Protein AF-A0A533MLD4-F1 (afdb_monomer_lite)

Radius of gyration: 21.15 Å; chains: 1; bounding box: 50×37×62 Å

Structure (mmCIF, N/CA/C/O backbone):
data_AF-A0A533MLD4-F1
#
_entry.id   AF-A0A533MLD4-F1
#
loop_
_atom_site.group_PDB
_atom_site.id
_atom_site.type_symbol
_atom_site.label_atom_id
_atom_site.label_alt_id
_atom_site.label_comp_id
_atom_site.label_asym_id
_atom_site.label_entity_id
_atom_site.label_seq_id
_atom_site.pdbx_PDB_ins_code
_atom_site.Cartn_x
_atom_site.Cartn_y
_atom_site.Cartn_z
_atom_site.occupancy
_atom_site.B_iso_or_equiv
_atom_site.auth_seq_id
_atom_site.auth_comp_id
_atom_site.auth_asym_id
_atom_site.auth_atom_id
_atom_site.pdbx_PDB_model_num
ATOM 1 N N . ILE A 1 1 ? -1.694 -3.878 -12.316 1.00 91.56 1 ILE A N 1
ATOM 2 C CA . ILE A 1 1 ? -0.669 -2.806 -12.222 1.00 91.56 1 ILE A CA 1
ATOM 3 C C . ILE A 1 1 ? -0.094 -2.870 -10.815 1.00 91.56 1 ILE A C 1
ATOM 5 O O . ILE A 1 1 ? -0.871 -3.078 -9.897 1.00 91.56 1 ILE A O 1
ATOM 9 N N . ILE A 1 2 ? 1.225 -2.757 -10.642 1.00 93.75 2 ILE A N 1
ATOM 10 C CA . ILE A 1 2 ? 1.883 -2.795 -9.323 1.00 93.75 2 ILE A CA 1
ATOM 11 C C . ILE A 1 2 ? 2.413 -1.395 -9.012 1.00 93.75 2 ILE A C 1
ATOM 13 O O . ILE A 1 2 ? 2.878 -0.703 -9.915 1.00 93.75 2 ILE A O 1
ATOM 17 N N . GLN A 1 3 ? 2.352 -0.988 -7.745 1.00 95.56 3 GLN A N 1
ATOM 18 C CA . GLN A 1 3 ? 2.902 0.280 -7.271 1.00 95.56 3 GLN A CA 1
ATOM 19 C C . GLN A 1 3 ? 3.989 0.017 -6.225 1.00 95.56 3 GLN A C 1
ATOM 21 O O . GLN A 1 3 ? 3.824 -0.835 -5.354 1.00 95.56 3 GLN A O 1
ATOM 26 N N . ILE A 1 4 ? 5.097 0.755 -6.301 1.00 95.88 4 ILE A N 1
ATOM 27 C CA . ILE A 1 4 ? 6.196 0.687 -5.331 1.00 95.88 4 ILE A CA 1
ATOM 28 C C . ILE A 1 4 ? 6.361 2.077 -4.729 1.00 95.88 4 ILE A C 1
ATOM 30 O O . ILE A 1 4 ? 6.459 3.068 -5.450 1.00 95.88 4 ILE A O 1
ATOM 34 N N . TRP A 1 5 ? 6.365 2.135 -3.401 1.00 96.50 5 TRP A N 1
ATOM 35 C CA . TRP A 1 5 ? 6.278 3.372 -2.639 1.00 96.50 5 TRP A CA 1
ATOM 36 C C . TRP A 1 5 ? 7.481 3.525 -1.715 1.00 96.50 5 TRP A C 1
ATOM 38 O O . TRP A 1 5 ? 7.884 2.577 -1.043 1.00 96.50 5 TRP A O 1
ATOM 48 N N . VAL A 1 6 ? 8.016 4.740 -1.644 1.00 96.50 6 VAL A N 1
ATOM 49 C CA . VAL A 1 6 ? 9.015 5.149 -0.653 1.00 96.50 6 VAL A CA 1
ATOM 50 C C . VAL A 1 6 ? 8.639 6.523 -0.114 1.00 96.50 6 VAL A C 1
ATOM 52 O O . VAL A 1 6 ? 7.938 7.289 -0.776 1.00 96.50 6 VAL A O 1
ATOM 55 N N . ASN A 1 7 ? 9.123 6.857 1.080 1.00 94.31 7 ASN A N 1
ATOM 56 C CA . ASN A 1 7 ? 8.904 8.184 1.643 1.00 94.31 7 ASN A CA 1
ATOM 57 C C . ASN A 1 7 ? 9.590 9.267 0.795 1.00 94.31 7 ASN A C 1
ATOM 59 O O . ASN A 1 7 ? 10.730 9.104 0.357 1.00 94.31 7 ASN A O 1
ATOM 63 N N . ASP A 1 8 ? 8.917 10.407 0.633 1.00 91.62 8 ASP A N 1
ATOM 64 C CA . ASP A 1 8 ? 9.458 11.580 -0.055 1.00 91.62 8 ASP A CA 1
ATOM 65 C C . ASP A 1 8 ? 10.444 12.344 0.845 1.00 91.62 8 ASP A C 1
ATOM 67 O O . ASP A 1 8 ? 10.097 13.289 1.560 1.00 91.62 8 ASP A O 1
ATOM 71 N N . ILE A 1 9 ? 11.686 11.866 0.849 1.00 93.94 9 ILE A N 1
ATOM 72 C CA . ILE A 1 9 ? 12.828 12.437 1.567 1.00 93.94 9 ILE A CA 1
ATOM 73 C C . ILE A 1 9 ? 13.996 12.678 0.605 1.00 93.94 9 ILE A C 1
ATOM 75 O O . ILE A 1 9 ? 14.009 12.202 -0.528 1.00 93.94 9 ILE A O 1
ATOM 79 N N . LYS A 1 10 ? 15.029 13.398 1.054 1.00 95.38 10 LYS A N 1
ATOM 80 C CA . LYS A 1 10 ? 16.257 13.570 0.264 1.00 95.38 10 LYS A CA 1
ATOM 81 C C . LYS A 1 10 ? 16.844 12.197 -0.103 1.00 95.38 10 LYS A C 1
ATOM 83 O O . LYS A 1 10 ? 17.133 11.406 0.787 1.00 95.38 10 LYS A O 1
ATOM 88 N N . GLY A 1 11 ? 17.044 11.951 -1.399 1.00 95.88 11 GLY A N 1
ATOM 89 C CA . GLY A 1 11 ? 17.530 10.665 -1.919 1.00 95.88 11 GLY A CA 1
ATOM 90 C C . GLY A 1 11 ? 16.433 9.624 -2.179 1.00 95.88 11 GLY A C 1
ATOM 91 O O . GLY A 1 11 ? 16.753 8.500 -2.548 1.00 95.88 11 GLY A O 1
ATOM 92 N N . SER A 1 12 ? 15.148 9.977 -2.036 1.00 95.56 12 SER A N 1
ATOM 93 C CA . SER A 1 12 ? 14.010 9.076 -2.282 1.00 95.56 12 SER A CA 1
ATOM 94 C C . SER A 1 12 ? 14.047 8.417 -3.659 1.00 95.56 12 SER A C 1
ATOM 96 O O . SER A 1 12 ? 13.738 7.238 -3.766 1.00 95.56 12 SER A O 1
ATOM 98 N N . ARG A 1 13 ? 14.477 9.138 -4.700 1.00 96.12 13 ARG A N 1
ATOM 99 C CA . ARG A 1 13 ? 14.624 8.595 -6.059 1.00 96.12 13 ARG A CA 1
ATOM 100 C C . ARG A 1 13 ? 15.580 7.399 -6.116 1.00 96.12 13 ARG A C 1
ATOM 102 O O . ARG A 1 13 ? 15.239 6.397 -6.734 1.00 96.12 13 ARG A O 1
ATOM 109 N N . ASP A 1 14 ? 16.733 7.490 -5.462 1.00 97.06 14 ASP A N 1
ATOM 110 C CA . ASP A 1 14 ? 17.739 6.420 -5.469 1.00 97.06 14 ASP A CA 1
ATOM 111 C C . AS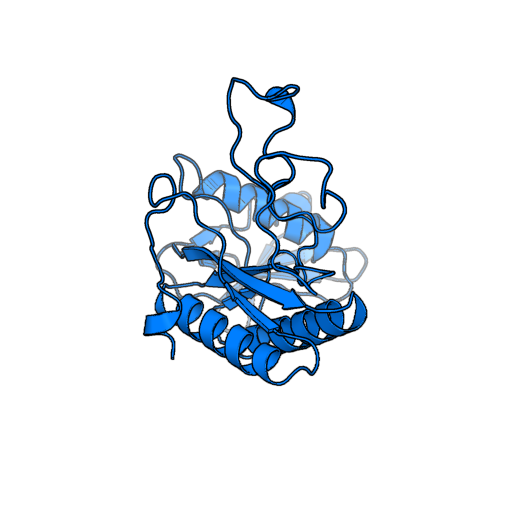P A 1 14 ? 17.283 5.240 -4.601 1.00 97.06 14 ASP A C 1
ATOM 113 O O . ASP A 1 14 ? 17.456 4.080 -4.973 1.00 97.06 14 ASP A O 1
ATOM 117 N N . ILE A 1 15 ? 16.620 5.533 -3.475 1.00 97.94 15 ILE A N 1
ATOM 118 C CA . ILE A 1 15 ? 15.977 4.515 -2.633 1.00 97.94 15 ILE A CA 1
ATOM 119 C C . ILE A 1 15 ? 14.908 3.773 -3.444 1.00 97.94 15 ILE A C 1
ATOM 121 O O . ILE A 1 15 ? 14.887 2.546 -3.441 1.00 97.94 15 ILE A O 1
ATOM 125 N N . LEU A 1 16 ? 14.061 4.498 -4.180 1.00 97.62 16 LEU A N 1
ATOM 126 C CA . LEU A 1 16 ? 13.028 3.913 -5.031 1.00 97.62 16 LEU A CA 1
ATOM 127 C C . LEU A 1 16 ? 13.641 3.056 -6.139 1.00 97.62 16 LEU A C 1
ATOM 129 O O . LEU A 1 16 ? 13.198 1.930 -6.330 1.00 97.62 16 LEU A O 1
ATOM 133 N N . ALA A 1 17 ? 14.679 3.539 -6.828 1.00 97.88 17 ALA A N 1
ATOM 134 C CA . ALA A 1 17 ? 15.379 2.769 -7.855 1.00 97.88 17 ALA A CA 1
ATOM 135 C C . ALA A 1 17 ? 15.975 1.468 -7.296 1.00 97.88 17 ALA A C 1
ATOM 137 O O . ALA A 1 17 ? 15.821 0.406 -7.903 1.00 97.88 17 ALA A O 1
ATOM 138 N N . SER A 1 18 ? 16.589 1.531 -6.111 1.00 97.38 18 SER A N 1
ATOM 139 C CA . SER A 1 18 ? 17.111 0.358 -5.408 1.00 97.38 18 SER A CA 1
ATOM 140 C C . SER A 1 18 ? 15.996 -0.632 -5.046 1.00 97.38 18 SER A C 1
ATOM 142 O O . SER A 1 18 ? 16.078 -1.807 -5.414 1.00 97.38 18 SER A O 1
ATOM 144 N N . GLU A 1 19 ? 14.925 -0.169 -4.391 1.00 97.25 19 GLU A N 1
ATOM 145 C CA . GLU A 1 19 ? 13.777 -0.999 -3.996 1.00 97.25 19 GLU A CA 1
ATOM 146 C C . GLU A 1 19 ? 13.078 -1.630 -5.207 1.00 97.25 19 GLU A C 1
ATOM 148 O O . GLU A 1 19 ? 12.781 -2.827 -5.199 1.00 97.25 19 GLU A O 1
ATOM 153 N N . MET A 1 20 ? 12.855 -0.855 -6.273 1.00 96.75 20 MET A N 1
ATOM 154 C CA . MET A 1 20 ? 12.300 -1.349 -7.534 1.00 96.75 20 MET A CA 1
ATOM 155 C C . MET A 1 20 ? 13.194 -2.426 -8.140 1.00 96.75 20 MET A C 1
ATOM 157 O O . MET A 1 20 ? 12.703 -3.504 -8.472 1.00 96.75 20 MET A O 1
ATOM 161 N N . GLY A 1 21 ? 14.502 -2.174 -8.233 1.00 97.81 21 GLY A N 1
ATOM 162 C CA . GLY A 1 21 ? 15.463 -3.146 -8.742 1.00 97.81 21 GLY A CA 1
ATOM 163 C C . GLY A 1 21 ? 15.428 -4.455 -7.953 1.00 97.81 21 GLY A C 1
ATOM 164 O O . GLY A 1 21 ? 15.286 -5.524 -8.542 1.00 97.81 21 GLY A O 1
ATOM 165 N N . TRP A 1 22 ? 15.494 -4.395 -6.619 1.00 97.56 22 TRP A N 1
ATOM 166 C CA . TRP A 1 22 ? 15.426 -5.588 -5.768 1.00 97.56 22 TRP A CA 1
ATOM 167 C C . TRP A 1 22 ? 14.133 -6.380 -5.968 1.00 97.56 22 TRP A C 1
ATOM 169 O O . TRP A 1 22 ? 14.185 -7.595 -6.158 1.00 97.56 22 TRP A O 1
ATOM 179 N N . ARG A 1 23 ? 12.982 -5.702 -5.982 1.00 97.56 23 ARG A N 1
ATOM 180 C CA . ARG A 1 23 ? 11.666 -6.340 -6.133 1.00 97.56 23 ARG A CA 1
ATOM 181 C C . ARG A 1 23 ? 11.467 -6.952 -7.508 1.00 97.56 23 ARG A C 1
ATOM 183 O O . ARG A 1 23 ? 10.973 -8.070 -7.601 1.00 97.56 23 ARG A O 1
ATOM 190 N N . ILE A 1 24 ? 11.893 -6.264 -8.563 1.00 98.19 24 ILE A N 1
ATOM 191 C CA . ILE A 1 24 ? 11.820 -6.798 -9.923 1.00 98.19 24 ILE A CA 1
ATOM 192 C C . ILE A 1 24 ? 12.735 -8.018 -10.041 1.00 98.19 24 ILE A C 1
ATOM 194 O O . ILE A 1 24 ? 12.261 -9.080 -10.435 1.00 98.19 24 ILE A O 1
ATOM 198 N N . ARG A 1 25 ? 14.007 -7.920 -9.629 1.00 97.81 25 ARG A N 1
ATOM 199 C CA . ARG A 1 25 ? 14.971 -9.027 -9.754 1.00 97.81 25 ARG A CA 1
ATOM 200 C C . ARG A 1 25 ? 14.583 -10.260 -8.940 1.00 97.81 25 ARG A C 1
ATOM 202 O O . ARG A 1 25 ? 14.801 -11.365 -9.412 1.00 97.81 25 ARG A O 1
ATOM 209 N N . GLN A 1 26 ? 14.054 -10.087 -7.729 1.00 97.31 26 GLN A N 1
ATOM 210 C CA . GLN A 1 26 ? 13.785 -11.203 -6.808 1.00 97.31 26 GLN A CA 1
ATOM 211 C C . GLN A 1 26 ? 12.323 -11.663 -6.793 1.00 97.31 26 GLN A C 1
ATOM 213 O O . GLN A 1 26 ? 12.042 -12.741 -6.282 1.00 97.31 26 GLN A O 1
ATOM 218 N N . GLY A 1 27 ? 11.393 -10.862 -7.318 1.00 96.81 27 GLY A N 1
ATOM 219 C CA . GLY A 1 27 ? 9.955 -11.138 -7.241 1.00 96.81 27 GLY A CA 1
ATOM 220 C C . GLY A 1 27 ? 9.235 -11.219 -8.583 1.00 96.81 27 GLY A C 1
ATOM 221 O O . GLY A 1 27 ? 8.173 -11.826 -8.640 1.00 96.81 27 GLY A O 1
ATOM 222 N N . ILE A 1 28 ? 9.784 -10.637 -9.656 1.00 97.50 28 ILE A N 1
ATOM 223 C CA . ILE A 1 28 ? 9.143 -10.642 -10.981 1.00 97.50 28 ILE A CA 1
ATOM 224 C C . ILE A 1 28 ? 9.986 -11.436 -11.973 1.00 97.50 28 ILE A C 1
ATOM 226 O O . ILE A 1 28 ? 9.508 -12.424 -12.511 1.00 97.50 28 ILE A O 1
ATOM 230 N N . LEU A 1 29 ? 11.259 -11.075 -12.140 1.00 96.69 29 LEU A N 1
ATOM 231 C CA . LEU A 1 29 ? 12.197 -11.706 -13.073 1.00 96.69 29 LEU A CA 1
ATOM 232 C C . LEU A 1 29 ? 12.319 -13.224 -12.855 1.00 96.69 29 LEU A C 1
ATOM 234 O O . LEU A 1 29 ? 12.440 -13.983 -13.810 1.00 96.69 29 LEU A O 1
ATOM 238 N N . VAL A 1 30 ? 12.251 -13.676 -11.599 1.00 96.75 30 VAL A N 1
ATOM 239 C CA . VAL A 1 30 ? 12.306 -15.106 -11.235 1.00 96.75 30 VAL A CA 1
ATOM 240 C C . VAL A 1 30 ? 11.015 -15.872 -11.538 1.00 96.75 30 VAL A C 1
ATOM 242 O O . VAL A 1 30 ? 11.011 -17.102 -11.492 1.00 96.75 30 VAL A O 1
ATOM 245 N N . VAL A 1 31 ? 9.913 -15.174 -11.817 1.00 97.50 31 VAL A N 1
ATOM 246 C CA . VAL A 1 31 ? 8.625 -15.786 -12.145 1.00 97.50 31 VAL A CA 1
ATOM 247 C C . VAL A 1 31 ? 8.592 -16.071 -13.649 1.00 97.50 31 VAL A C 1
ATOM 249 O O . VAL A 1 31 ? 8.806 -15.148 -14.442 1.00 97.50 31 VAL A O 1
ATOM 252 N N . PRO A 1 32 ? 8.311 -17.322 -14.070 1.00 96.75 32 PRO A N 1
ATOM 253 C CA . PRO A 1 32 ? 8.332 -17.704 -15.477 1.00 96.75 32 PRO A CA 1
ATOM 254 C C . PRO A 1 32 ? 7.499 -16.774 -16.364 1.00 96.75 32 PRO A C 1
ATOM 256 O O . PRO A 1 32 ? 6.365 -16.441 -16.025 1.00 96.75 32 PRO A O 1
ATOM 259 N N . THR A 1 33 ? 8.032 -16.433 -17.542 1.00 96.00 33 THR A N 1
ATOM 260 C CA . THR A 1 33 ? 7.323 -15.738 -18.641 1.00 96.00 33 THR A CA 1
ATOM 261 C C . THR A 1 33 ? 6.850 -14.308 -18.357 1.00 96.00 33 THR A C 1
ATOM 263 O O . THR A 1 33 ? 6.098 -13.743 -19.148 1.00 96.00 33 THR A O 1
ATOM 266 N N . THR A 1 34 ? 7.269 -13.700 -17.247 1.00 98.19 34 THR A N 1
ATOM 267 C CA . THR A 1 34 ? 6.887 -12.320 -16.934 1.00 98.19 34 THR A CA 1
ATOM 268 C C . THR A 1 34 ? 7.628 -11.299 -17.799 1.00 98.19 34 THR A C 1
ATOM 270 O O . THR A 1 34 ? 8.682 -11.558 -18.379 1.00 98.19 34 THR A O 1
ATOM 273 N N . SER A 1 35 ? 7.057 -10.101 -17.894 1.00 97.75 35 SER A N 1
ATOM 274 C CA . SER A 1 35 ? 7.682 -8.919 -18.489 1.00 97.75 35 SER A CA 1
ATOM 275 C C . SER A 1 35 ? 7.179 -7.676 -17.760 1.00 97.75 35 SER A C 1
ATOM 277 O O . SER A 1 35 ? 6.089 -7.696 -17.180 1.00 97.75 35 SER A O 1
ATOM 279 N N . VAL A 1 36 ? 7.963 -6.599 -17.759 1.00 98.31 36 VAL A N 1
ATOM 280 C CA . VAL A 1 36 ? 7.646 -5.365 -17.023 1.00 98.31 36 VAL A CA 1
ATOM 281 C C . VAL A 1 36 ? 7.545 -4.191 -17.985 1.00 98.31 36 VAL A C 1
ATOM 283 O O . VAL A 1 36 ? 8.493 -3.881 -18.695 1.00 98.31 36 VAL A O 1
ATOM 286 N N . PHE A 1 37 ? 6.410 -3.498 -17.966 1.00 98.31 37 PHE A N 1
ATOM 287 C CA . PHE A 1 37 ? 6.177 -2.305 -18.778 1.00 98.31 37 PHE A CA 1
ATOM 288 C C . PHE A 1 37 ? 5.748 -1.133 -17.905 1.00 98.31 37 PHE A C 1
ATOM 290 O O . PHE A 1 37 ? 5.137 -1.315 -16.846 1.00 98.31 37 PHE A O 1
ATOM 297 N N . ASN A 1 38 ? 6.067 0.074 -18.358 1.00 97.81 38 ASN A N 1
ATOM 298 C CA . ASN A 1 38 ? 5.708 1.294 -17.667 1.00 97.81 38 ASN A CA 1
ATOM 299 C C . ASN A 1 38 ? 4.194 1.533 -17.745 1.00 97.81 38 ASN A C 1
ATOM 301 O O . ASN A 1 38 ? 3.609 1.593 -18.830 1.00 97.81 38 ASN A O 1
ATOM 305 N N . ALA A 1 39 ? 3.578 1.716 -16.579 1.00 96.25 39 ALA A N 1
ATOM 306 C CA . ALA A 1 39 ? 2.157 2.024 -16.434 1.00 96.25 39 ALA A CA 1
ATOM 307 C C . ALA A 1 39 ? 1.893 3.492 -16.053 1.00 96.25 39 ALA A C 1
ATOM 309 O O . ALA A 1 39 ? 0.738 3.872 -15.880 1.00 96.25 39 ALA A O 1
ATOM 310 N N . LEU A 1 40 ? 2.941 4.312 -15.898 1.00 95.75 40 LEU A N 1
ATOM 311 C CA . LEU A 1 40 ? 2.825 5.704 -15.473 1.00 95.75 40 LEU A CA 1
ATOM 312 C C . LEU A 1 40 ? 3.439 6.644 -16.512 1.00 95.75 40 LEU A C 1
ATOM 314 O O . LEU A 1 40 ? 4.659 6.694 -16.677 1.00 95.75 40 LEU A O 1
ATOM 318 N N . ASP A 1 41 ? 2.596 7.437 -17.169 1.00 92.75 41 ASP A N 1
ATOM 319 C CA . ASP A 1 41 ? 3.062 8.547 -17.998 1.00 92.75 41 ASP A CA 1
ATOM 320 C C . ASP A 1 41 ? 3.583 9.676 -17.094 1.00 92.75 41 ASP A C 1
ATOM 322 O O . ASP A 1 41 ? 2.822 10.358 -16.403 1.00 92.75 41 ASP A O 1
ATOM 326 N N . SER A 1 42 ? 4.906 9.826 -17.037 1.00 94.88 42 SER A N 1
ATOM 327 C CA . SER A 1 42 ? 5.576 10.818 -16.203 1.00 94.88 42 SER A CA 1
ATOM 328 C C . SER A 1 42 ? 6.807 11.384 -16.894 1.00 94.88 42 SER A C 1
ATOM 330 O O . SER A 1 42 ? 7.577 10.681 -17.544 1.00 94.88 42 SER A O 1
ATOM 332 N N . LYS A 1 43 ? 7.047 12.680 -16.662 1.00 93.50 43 LYS A N 1
ATOM 333 C CA . LYS A 1 43 ? 8.279 13.368 -17.079 1.00 93.50 43 LYS A CA 1
ATOM 334 C C . LYS A 1 43 ? 9.509 12.903 -16.304 1.00 93.50 43 LYS A C 1
ATOM 336 O O . LYS A 1 43 ? 10.629 13.192 -16.712 1.00 93.50 43 LYS A O 1
ATOM 341 N N . GLN A 1 44 ? 9.306 12.258 -15.158 1.00 96.06 44 GLN A N 1
ATOM 342 C CA . GLN A 1 44 ? 10.369 11.648 -14.379 1.00 96.06 44 GLN A CA 1
ATOM 343 C C . GLN A 1 44 ? 10.257 10.136 -14.498 1.00 96.06 44 GLN A C 1
ATOM 345 O O . GLN A 1 44 ? 9.186 9.565 -14.319 1.00 96.06 44 GLN A O 1
ATOM 350 N N . ASN A 1 45 ? 11.382 9.486 -14.749 1.00 97.50 45 ASN A N 1
ATOM 351 C CA . ASN A 1 45 ? 11.473 8.037 -14.848 1.00 97.50 45 ASN A CA 1
ATOM 352 C C . ASN A 1 45 ? 12.766 7.547 -14.201 1.00 97.50 45 ASN A C 1
ATOM 354 O O . ASN A 1 45 ? 13.636 8.359 -13.888 1.00 97.50 45 ASN A O 1
ATOM 358 N N . ILE A 1 46 ? 12.883 6.247 -13.974 1.00 98.06 46 ILE A N 1
ATOM 359 C CA . ILE A 1 46 ? 14.120 5.569 -13.588 1.00 98.06 46 ILE A CA 1
ATOM 360 C C . ILE A 1 46 ? 14.584 4.753 -14.797 1.00 98.06 46 ILE A C 1
ATOM 362 O O . ILE A 1 46 ? 13.783 4.017 -15.371 1.00 98.06 46 ILE A O 1
ATOM 366 N N . ASP A 1 47 ? 15.857 4.905 -15.180 1.00 98.25 47 ASP A N 1
ATOM 367 C CA . ASP A 1 47 ? 16.503 4.022 -16.159 1.00 98.25 47 ASP A CA 1
ATOM 368 C C . ASP A 1 47 ? 16.797 2.677 -15.483 1.00 98.25 47 ASP A C 1
ATOM 370 O O . ASP A 1 47 ? 17.472 2.619 -14.451 1.00 98.25 47 ASP A O 1
ATOM 374 N N . MET A 1 48 ? 16.258 1.601 -16.048 1.00 98.44 48 MET A N 1
ATOM 375 C CA . MET A 1 48 ? 16.298 0.260 -15.478 1.00 98.44 48 MET A CA 1
ATOM 376 C C . MET A 1 48 ? 17.544 -0.548 -15.867 1.00 98.44 48 MET A C 1
ATOM 378 O O . MET A 1 48 ? 17.674 -1.688 -15.411 1.00 98.44 48 MET A O 1
ATOM 382 N N . ILE A 1 49 ? 18.486 0.015 -16.639 1.00 98.25 49 ILE A N 1
ATOM 383 C CA . ILE A 1 49 ? 19.754 -0.660 -16.973 1.00 98.25 49 ILE A CA 1
ATOM 384 C C . ILE A 1 49 ? 20.532 -1.024 -15.705 1.00 98.25 49 ILE A C 1
ATOM 386 O O . ILE A 1 49 ? 20.840 -2.195 -15.490 1.00 98.25 49 ILE A O 1
ATOM 390 N N . GLU A 1 50 ? 20.820 -0.053 -14.838 1.00 97.69 50 GLU A N 1
ATOM 391 C CA . GLU A 1 50 ? 21.591 -0.319 -13.620 1.00 97.69 50 GLU A CA 1
ATOM 392 C C . GLU A 1 50 ? 20.798 -1.155 -12.596 1.00 97.69 50 GLU A C 1
ATOM 394 O O . GLU A 1 50 ? 21.321 -2.171 -12.127 1.00 97.69 50 GLU A O 1
ATOM 399 N N . PRO A 1 51 ? 19.531 -0.826 -12.267 1.00 97.75 51 PRO A N 1
ATOM 400 C CA . PRO A 1 51 ? 18.776 -1.598 -11.288 1.00 97.75 51 PRO A CA 1
ATOM 401 C C . PRO A 1 51 ? 18.412 -3.015 -11.743 1.00 97.75 51 PRO A C 1
ATOM 403 O O . PRO A 1 51 ? 18.227 -3.878 -10.892 1.00 97.75 51 PRO A O 1
ATOM 406 N N . VAL A 1 52 ? 18.243 -3.291 -13.037 1.00 98.06 52 VAL A N 1
ATOM 407 C CA . VAL A 1 52 ? 17.785 -4.611 -13.511 1.00 98.06 52 VAL A CA 1
ATOM 408 C C . VAL A 1 52 ? 18.678 -5.145 -14.621 1.00 98.06 52 VAL A C 1
ATOM 410 O O . VAL A 1 52 ? 19.174 -6.255 -14.470 1.00 98.06 52 VAL A O 1
ATOM 413 N N . GLY A 1 53 ? 18.947 -4.384 -15.685 1.00 97.75 53 GLY A N 1
ATOM 414 C CA . GLY A 1 53 ? 19.731 -4.839 -16.848 1.00 97.75 53 GLY A CA 1
ATOM 415 C C . GLY A 1 53 ? 21.075 -5.498 -16.502 1.00 97.75 53 GLY A C 1
ATOM 416 O O . GLY A 1 53 ? 21.405 -6.564 -17.024 1.00 97.75 53 GLY A O 1
ATOM 417 N N . TYR A 1 54 ? 21.824 -4.938 -15.548 1.00 97.25 54 TYR A N 1
ATOM 418 C CA . TYR A 1 54 ? 23.117 -5.482 -15.109 1.00 97.25 54 TYR A CA 1
ATOM 419 C C . TYR A 1 54 ? 23.048 -6.876 -14.474 1.00 97.25 54 TYR A C 1
ATOM 421 O O . TYR A 1 54 ? 24.079 -7.541 -14.383 1.00 97.25 54 TYR A O 1
ATOM 429 N N . CYS A 1 55 ? 21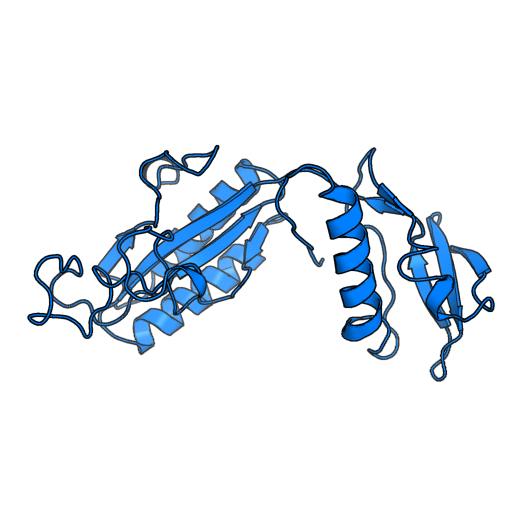.866 -7.377 -14.097 1.00 96.19 55 CYS A N 1
ATOM 430 C CA . CYS A 1 55 ? 21.750 -8.755 -13.615 1.00 96.19 55 CYS A CA 1
ATOM 431 C C . CYS A 1 55 ? 21.985 -9.807 -14.712 1.00 96.19 55 CYS A C 1
ATOM 433 O O . CYS A 1 55 ? 22.249 -10.961 -14.387 1.00 96.19 55 CYS A O 1
ATOM 435 N N . ALA A 1 56 ? 21.968 -9.404 -15.986 1.00 97.62 56 ALA A N 1
ATOM 436 C CA . ALA A 1 56 ? 22.337 -10.250 -17.116 1.00 97.62 56 ALA A CA 1
ATOM 437 C C . ALA A 1 56 ? 23.856 -10.360 -17.347 1.00 97.62 56 ALA A C 1
ATOM 439 O O . ALA A 1 56 ? 24.248 -10.850 -18.396 1.00 97.62 56 ALA A O 1
ATOM 440 N N . ASP A 1 57 ? 24.714 -9.861 -16.447 1.00 97.38 57 ASP A N 1
ATOM 441 C CA . ASP A 1 57 ? 26.184 -9.994 -16.537 1.00 97.38 57 ASP A CA 1
ATOM 442 C C . ASP A 1 57 ? 26.775 -9.543 -17.892 1.00 97.38 57 ASP A C 1
ATOM 444 O O . ASP A 1 57 ? 27.613 -10.200 -18.502 1.00 97.38 57 ASP A O 1
ATOM 448 N N . GLY A 1 58 ? 26.272 -8.420 -18.417 1.00 97.81 58 GLY A N 1
ATOM 449 C CA . GLY A 1 58 ? 26.700 -7.863 -19.707 1.00 97.81 58 GLY A CA 1
ATOM 450 C C . GLY A 1 58 ? 26.070 -8.502 -20.952 1.00 97.81 58 GLY A C 1
ATOM 451 O O . GLY A 1 58 ? 26.344 -8.039 -22.054 1.00 97.81 58 GLY A O 1
ATOM 452 N N . TYR A 1 59 ? 25.198 -9.504 -20.798 1.00 98.38 59 TYR A N 1
ATOM 453 C CA . TYR A 1 59 ? 24.472 -10.141 -21.908 1.00 98.38 59 TYR A CA 1
ATOM 454 C C . TYR A 1 59 ? 23.103 -9.506 -22.208 1.00 98.38 59 TYR A C 1
ATOM 456 O O . TYR A 1 59 ? 22.376 -10.003 -23.069 1.00 98.38 59 TYR A O 1
ATOM 464 N N . HIS A 1 60 ? 22.727 -8.424 -21.515 1.00 98.25 60 HIS A N 1
ATOM 465 C CA . HIS A 1 60 ? 21.529 -7.667 -21.877 1.00 98.25 60 HIS A CA 1
ATOM 466 C C . HIS A 1 60 ? 21.752 -6.880 -23.173 1.00 98.25 60 HIS A C 1
ATOM 468 O O . HIS A 1 60 ? 22.872 -6.473 -23.481 1.00 98.25 60 HIS A O 1
ATOM 474 N N . HIS A 1 61 ? 20.677 -6.622 -23.908 1.00 98.25 61 HIS A N 1
ATOM 475 C CA . HIS A 1 61 ? 20.689 -5.710 -25.049 1.00 98.25 61 HIS A CA 1
ATOM 476 C C . HIS A 1 61 ? 19.415 -4.869 -25.080 1.00 98.25 61 HIS A C 1
ATOM 478 O O . HIS A 1 61 ? 18.437 -5.173 -24.397 1.00 98.25 61 HIS A O 1
ATOM 484 N N . GLU A 1 62 ? 19.450 -3.783 -25.844 1.00 98.31 62 GLU A N 1
ATOM 485 C CA . GLU A 1 62 ? 18.314 -2.884 -26.020 1.00 98.31 62 GLU A CA 1
ATOM 486 C C . GLU A 1 62 ? 17.582 -3.211 -27.325 1.00 98.31 62 GLU A C 1
ATOM 488 O O . GLU A 1 62 ? 18.212 -3.429 -28.362 1.00 98.31 62 GLU A O 1
ATOM 493 N N . GLU A 1 63 ? 16.254 -3.218 -27.280 1.00 97.56 63 GLU A N 1
ATOM 494 C CA . GLU A 1 63 ? 15.391 -3.428 -28.443 1.00 97.56 63 GLU A CA 1
ATOM 495 C C . GLU A 1 63 ? 14.161 -2.514 -28.360 1.00 97.56 63 GLU A C 1
ATOM 497 O O . GLU A 1 63 ? 13.710 -2.143 -27.273 1.00 97.56 63 GLU A O 1
ATOM 502 N N . THR A 1 64 ? 13.593 -2.144 -29.509 1.00 98.12 64 THR A N 1
ATOM 503 C CA . THR A 1 64 ? 12.283 -1.488 -29.563 1.00 98.12 64 THR A CA 1
ATOM 504 C C . THR A 1 64 ? 11.190 -2.531 -29.768 1.00 98.12 64 THR A C 1
ATOM 506 O O . THR A 1 64 ? 11.074 -3.100 -30.851 1.00 98.12 64 THR A O 1
ATOM 509 N N . MET A 1 65 ? 10.348 -2.737 -28.756 1.00 96.25 65 MET A N 1
ATOM 510 C CA . MET A 1 65 ? 9.177 -3.615 -28.834 1.00 96.25 65 MET A CA 1
ATOM 511 C C . MET A 1 65 ? 7.916 -2.821 -28.510 1.00 96.25 65 MET A C 1
ATOM 513 O O . MET A 1 65 ? 7.894 -2.073 -27.538 1.00 96.25 65 MET A O 1
ATOM 517 N N . TYR A 1 66 ? 6.848 -2.994 -29.293 1.00 94.69 66 TYR A N 1
ATOM 518 C CA . TYR A 1 66 ? 5.556 -2.319 -29.065 1.00 94.69 66 TYR A CA 1
ATOM 519 C C . TYR A 1 66 ? 5.668 -0.787 -28.961 1.00 94.69 66 TYR A C 1
ATOM 521 O O . TYR A 1 66 ? 5.020 -0.175 -28.112 1.00 94.69 66 TYR A O 1
ATOM 529 N N . ASP A 1 67 ? 6.529 -0.186 -29.788 1.00 96.25 67 ASP A N 1
ATOM 530 C CA . ASP A 1 67 ? 6.856 1.247 -29.763 1.00 96.25 67 ASP A CA 1
ATOM 531 C C . ASP A 1 67 ? 7.433 1.736 -28.417 1.00 96.25 67 ASP A C 1
ATOM 533 O O . ASP A 1 67 ? 7.305 2.906 -28.057 1.00 96.25 67 ASP A O 1
ATOM 537 N N . ARG A 1 68 ? 8.080 0.838 -27.662 1.00 97.25 68 ARG A N 1
ATOM 538 C CA . ARG A 1 68 ? 8.728 1.117 -26.373 1.00 97.25 68 ARG A CA 1
ATOM 539 C C . ARG A 1 68 ? 10.196 0.721 -26.408 1.00 97.25 68 ARG A C 1
ATOM 541 O O . ARG A 1 68 ? 10.558 -0.298 -26.992 1.00 97.25 68 ARG A O 1
ATOM 548 N N . GLU A 1 69 ? 11.035 1.511 -25.748 1.00 98.12 69 GLU A N 1
ATOM 549 C CA . GLU A 1 69 ? 12.433 1.156 -25.497 1.00 98.12 69 GLU A CA 1
ATOM 550 C C . GLU A 1 69 ? 12.494 0.079 -24.414 1.00 98.12 69 GLU A C 1
ATOM 552 O O . GLU A 1 69 ? 12.023 0.285 -23.295 1.00 98.12 69 GLU A O 1
ATOM 557 N N . THR A 1 70 ? 13.063 -1.077 -24.738 1.00 98.62 70 THR A N 1
ATOM 558 C CA . THR A 1 70 ? 13.126 -2.234 -23.842 1.00 98.62 70 THR A CA 1
ATOM 559 C C . THR A 1 70 ? 14.553 -2.719 -23.650 1.00 98.62 70 THR A C 1
ATOM 561 O O . THR A 1 70 ? 15.405 -2.559 -24.521 1.00 98.62 70 THR A O 1
ATOM 564 N N . ILE A 1 71 ? 14.797 -3.318 -22.490 1.00 98.62 71 ILE A N 1
ATOM 565 C CA . ILE A 1 71 ? 16.002 -4.060 -22.146 1.00 98.62 71 ILE A CA 1
ATOM 566 C C . ILE A 1 71 ? 15.609 -5.536 -22.140 1.00 98.62 71 ILE A C 1
ATOM 568 O O . ILE A 1 71 ? 14.673 -5.936 -21.440 1.00 98.62 71 ILE A O 1
ATOM 572 N N . VAL A 1 72 ? 16.334 -6.337 -22.909 1.00 98.56 72 VAL A N 1
ATOM 573 C CA . VAL A 1 72 ? 16.145 -7.781 -23.036 1.00 98.56 72 VAL A CA 1
ATOM 574 C C . VAL A 1 72 ? 17.259 -8.481 -22.269 1.00 98.56 72 VAL A C 1
ATOM 576 O O . VAL A 1 72 ? 18.441 -8.234 -22.515 1.00 98.56 72 VAL A O 1
ATOM 579 N N . LEU A 1 73 ? 16.887 -9.329 -21.312 1.00 98.38 73 LEU A N 1
ATOM 580 C CA . LEU A 1 73 ? 17.803 -10.066 -20.448 1.00 98.38 73 LEU A CA 1
ATOM 581 C C . LEU A 1 73 ? 17.659 -11.571 -20.715 1.00 98.38 73 LEU A C 1
ATOM 583 O O . LEU A 1 73 ? 16.596 -12.120 -20.420 1.00 98.38 73 LEU A O 1
ATOM 587 N N . PRO A 1 74 ? 18.701 -12.265 -21.201 1.00 98.06 74 PRO A N 1
ATOM 588 C CA . PRO A 1 74 ? 18.635 -13.709 -21.386 1.00 98.06 74 PRO A CA 1
ATOM 589 C C . PRO A 1 74 ? 18.611 -14.436 -20.036 1.00 98.06 74 PRO A C 1
ATOM 591 O O . PRO A 1 74 ? 19.503 -14.255 -19.204 1.00 98.06 74 PRO A O 1
ATOM 594 N N . LEU A 1 75 ? 17.609 -15.292 -19.824 1.00 97.44 75 LEU A N 1
ATOM 595 C CA . LEU A 1 75 ? 17.480 -16.177 -18.662 1.00 97.44 75 LEU A CA 1
ATOM 596 C C . LEU A 1 75 ? 17.469 -17.652 -19.097 1.00 97.44 75 LEU A C 1
ATOM 598 O O . LEU A 1 75 ? 17.315 -17.992 -20.268 1.00 97.44 75 LEU A O 1
ATOM 602 N N . MET A 1 76 ? 17.554 -18.574 -18.131 1.00 97.56 76 MET A N 1
ATOM 603 C CA . MET A 1 76 ? 17.463 -20.021 -18.407 1.00 97.56 76 MET A CA 1
ATOM 604 C C . MET A 1 76 ? 16.131 -20.444 -19.056 1.00 97.56 76 MET A C 1
ATOM 606 O O . MET A 1 76 ? 16.062 -21.485 -19.700 1.00 97.56 76 MET A O 1
ATOM 610 N N . MET A 1 77 ? 15.074 -19.653 -18.861 1.00 96.12 77 MET A N 1
ATOM 611 C CA . MET A 1 77 ? 13.704 -19.896 -19.332 1.00 96.12 77 MET A CA 1
ATOM 612 C C . MET A 1 77 ? 13.361 -19.105 -20.611 1.00 96.12 77 MET A C 1
ATOM 614 O O . MET A 1 77 ? 12.189 -19.016 -20.971 1.00 96.12 77 MET A O 1
ATOM 618 N N . GLY A 1 78 ? 14.364 -18.532 -21.284 1.00 96.31 78 GLY A N 1
ATOM 619 C CA . GLY A 1 78 ? 14.188 -17.565 -22.369 1.00 96.31 78 GLY A CA 1
ATOM 620 C C . GLY A 1 78 ? 14.425 -16.134 -21.891 1.00 96.31 78 GLY A C 1
ATOM 621 O O . GLY A 1 78 ? 15.012 -15.924 -20.832 1.00 96.31 78 GLY A O 1
ATOM 622 N N . ASP A 1 79 ? 13.977 -15.155 -22.667 1.00 97.69 79 ASP A N 1
ATOM 623 C CA . ASP A 1 79 ? 14.273 -13.750 -22.393 1.00 97.69 79 ASP A CA 1
ATOM 624 C C . ASP A 1 79 ? 13.262 -13.113 -21.433 1.00 97.69 79 ASP A C 1
ATOM 626 O O . ASP A 1 79 ? 12.052 -13.328 -21.527 1.00 97.69 79 ASP A O 1
ATOM 630 N N . PHE A 1 80 ? 13.768 -12.287 -20.519 1.00 98.38 80 PHE A N 1
ATOM 631 C CA . PHE A 1 80 ? 12.975 -11.368 -19.712 1.00 98.38 80 PHE A CA 1
ATOM 632 C C . PHE A 1 80 ? 13.049 -9.965 -20.307 1.00 98.38 80 PHE A C 1
ATOM 634 O O . PHE A 1 80 ? 14.135 -9.451 -20.577 1.00 98.38 80 PHE A O 1
ATOM 641 N N . ILE A 1 81 ? 11.888 -9.342 -20.488 1.00 98.44 81 ILE A N 1
ATOM 642 C CA . ILE A 1 81 ? 11.756 -8.035 -21.133 1.00 98.44 81 ILE A CA 1
ATOM 643 C C . ILE A 1 81 ? 11.300 -7.011 -20.094 1.00 98.44 81 ILE A C 1
ATOM 645 O O . ILE A 1 81 ? 10.307 -7.222 -19.388 1.00 98.44 81 ILE A O 1
ATOM 649 N N . ILE A 1 82 ? 12.005 -5.884 -20.024 1.00 98.62 82 ILE A N 1
ATOM 650 C CA . ILE A 1 82 ? 11.628 -4.732 -19.202 1.00 98.62 82 ILE A CA 1
ATOM 651 C C . ILE A 1 82 ? 11.720 -3.437 -20.007 1.00 98.62 82 ILE A C 1
ATOM 653 O O . ILE A 1 82 ? 12.717 -3.186 -20.674 1.00 98.62 82 ILE A O 1
ATOM 657 N N . GLU A 1 83 ? 10.696 -2.589 -19.943 1.00 98.50 83 GLU A N 1
ATOM 658 C CA . GLU A 1 83 ? 10.765 -1.233 -20.492 1.00 98.50 83 GLU A CA 1
ATOM 659 C C . GLU A 1 83 ? 11.865 -0.430 -19.786 1.00 98.50 83 GLU A C 1
ATOM 661 O O . GLU A 1 83 ? 11.944 -0.410 -18.555 1.00 98.50 83 GLU A O 1
ATOM 666 N N . ARG A 1 84 ? 12.726 0.229 -20.568 1.00 98.19 84 ARG A N 1
ATOM 667 C CA . ARG A 1 84 ? 13.937 0.892 -20.071 1.00 98.19 84 ARG A CA 1
ATOM 668 C C . ARG A 1 84 ? 13.623 1.969 -19.042 1.00 98.19 84 ARG A C 1
ATOM 670 O O . ARG A 1 84 ? 14.355 2.106 -18.067 1.00 98.19 84 ARG A O 1
ATOM 677 N N . TYR A 1 85 ? 12.545 2.717 -19.252 1.00 98.06 85 TYR A N 1
ATOM 678 C CA . TYR A 1 85 ? 12.173 3.851 -18.419 1.00 98.06 85 TYR A CA 1
ATOM 679 C C . TYR A 1 85 ? 10.860 3.586 -17.691 1.00 98.06 85 TYR A C 1
ATOM 681 O O . TYR A 1 85 ? 9.788 3.608 -18.291 1.00 98.06 85 TYR A O 1
ATOM 689 N N . LEU A 1 86 ? 10.930 3.394 -16.374 1.00 98.31 86 LEU A N 1
ATOM 690 C CA . LEU A 1 86 ? 9.738 3.273 -15.532 1.00 98.31 86 LEU A CA 1
ATOM 691 C C . LEU A 1 86 ? 9.416 4.620 -14.887 1.00 98.31 86 LEU A C 1
ATOM 693 O O . LEU A 1 86 ? 10.261 5.212 -14.213 1.00 98.31 86 LEU A O 1
ATOM 697 N N . GLY A 1 87 ? 8.204 5.122 -15.120 1.00 97.81 87 GLY A N 1
ATOM 698 C CA . GLY A 1 87 ? 7.749 6.420 -14.638 1.00 97.81 87 GLY A CA 1
ATOM 699 C C . GLY A 1 87 ? 7.673 6.479 -13.114 1.00 97.81 87 GLY A C 1
ATOM 700 O O . GLY A 1 87 ? 7.305 5.508 -12.455 1.00 97.81 87 GLY A O 1
ATOM 701 N N . ILE A 1 88 ? 7.979 7.649 -12.551 1.00 97.38 88 ILE A N 1
ATOM 702 C CA . ILE A 1 88 ? 7.826 7.939 -11.120 1.00 97.38 88 ILE A CA 1
ATOM 703 C C . ILE A 1 88 ? 7.033 9.229 -10.914 1.00 97.38 88 ILE A C 1
ATOM 705 O O . ILE A 1 88 ? 7.105 10.153 -11.724 1.00 97.38 88 ILE A O 1
ATOM 709 N N . SER A 1 89 ? 6.286 9.316 -9.818 1.00 96.19 89 SER A N 1
ATOM 710 C CA . SER A 1 89 ? 5.556 10.520 -9.411 1.00 96.19 89 SER A CA 1
ATOM 711 C C . SER A 1 89 ? 5.436 10.572 -7.891 1.00 96.19 89 SER A C 1
ATOM 713 O O . SER A 1 89 ? 5.577 9.558 -7.210 1.00 96.19 89 SER A O 1
ATOM 715 N N . GLY A 1 90 ? 5.147 11.759 -7.359 1.00 95.38 90 GLY A N 1
ATOM 716 C CA . GLY A 1 90 ? 4.636 11.890 -5.999 1.00 95.38 90 GLY A CA 1
ATOM 717 C C . GLY A 1 90 ? 3.205 11.357 -5.889 1.00 95.38 90 GLY A C 1
ATOM 718 O O . GLY A 1 90 ? 2.458 11.365 -6.868 1.00 95.38 90 GLY A O 1
ATOM 719 N N . GLY A 1 91 ? 2.835 10.938 -4.682 1.00 95.56 91 GLY A N 1
ATOM 720 C CA . GLY A 1 91 ? 1.485 10.518 -4.317 1.00 95.56 91 GLY A CA 1
ATOM 721 C C . GLY A 1 91 ? 1.251 10.693 -2.816 1.00 95.56 91 GLY A C 1
ATOM 722 O O . GLY A 1 91 ? 2.038 11.350 -2.130 1.00 95.56 91 GLY A O 1
ATOM 723 N N . VAL A 1 92 ? 0.162 10.125 -2.303 1.00 96.81 92 VAL A N 1
ATOM 724 C CA . VAL A 1 92 ? -0.230 10.237 -0.894 1.00 96.81 92 VAL A CA 1
ATOM 725 C C . VAL A 1 92 ? -0.240 8.852 -0.260 1.00 96.81 92 VAL A C 1
ATOM 727 O O . VAL A 1 92 ? -0.953 7.962 -0.718 1.00 96.81 92 VAL A O 1
ATOM 730 N N . MET A 1 93 ? 0.549 8.681 0.800 1.00 95.19 93 MET A N 1
ATOM 731 C CA . MET A 1 93 ? 0.666 7.420 1.529 1.00 95.19 93 MET A CA 1
ATOM 732 C C . MET A 1 93 ? -0.039 7.480 2.883 1.00 95.19 93 MET A C 1
ATOM 734 O O . MET A 1 93 ? -0.033 8.522 3.543 1.00 95.19 93 MET A O 1
ATOM 738 N N . GLY A 1 94 ? -0.572 6.341 3.326 1.00 95.12 94 GLY A N 1
ATOM 739 C CA . GLY A 1 94 ? -1.029 6.150 4.704 1.00 95.12 94 GLY A CA 1
ATOM 740 C C . GLY A 1 94 ? -2.415 6.711 5.029 1.00 95.12 94 GLY A C 1
ATOM 741 O O . GLY A 1 94 ? -2.720 6.921 6.208 1.00 95.12 94 GLY A O 1
ATOM 742 N N . GLY A 1 95 ? -3.266 6.951 4.024 1.00 97.06 95 GLY A N 1
ATOM 743 C CA . GLY A 1 95 ? -4.693 7.110 4.309 1.00 97.06 95 GLY A CA 1
ATOM 744 C C . GLY A 1 95 ? -5.219 5.807 4.902 1.00 97.06 95 GLY A C 1
ATOM 745 O O . GLY A 1 95 ? -4.775 4.732 4.513 1.00 97.06 95 GLY A O 1
ATOM 746 N N . ASN A 1 96 ? -6.095 5.882 5.897 1.00 97.81 96 ASN A N 1
ATOM 747 C CA . ASN A 1 96 ? -6.514 4.686 6.615 1.00 97.81 96 ASN A CA 1
ATOM 748 C C . ASN A 1 96 ? -7.952 4.785 7.118 1.00 97.81 96 ASN A C 1
ATOM 750 O O . ASN A 1 96 ? -8.468 5.879 7.369 1.00 97.81 96 ASN A O 1
ATOM 754 N N . VAL A 1 97 ? -8.579 3.622 7.268 1.00 98.31 97 VAL A N 1
ATOM 755 C CA . VAL A 1 97 ? -9.896 3.450 7.885 1.00 98.31 97 VAL A CA 1
ATOM 756 C C . VAL A 1 97 ? -9.856 2.269 8.848 1.00 98.31 97 VAL A C 1
ATOM 758 O O . VAL A 1 97 ? -9.203 1.260 8.588 1.00 98.31 97 VAL A O 1
ATOM 761 N N . TRP A 1 98 ? -10.530 2.418 9.982 1.00 98.69 98 TRP A N 1
ATOM 762 C CA . TRP A 1 98 ? -10.634 1.425 11.047 1.00 98.69 98 TRP A CA 1
ATOM 763 C C . TRP A 1 98 ? -12.085 0.989 11.191 1.00 98.69 98 TRP A C 1
ATOM 765 O O . TRP A 1 98 ? -12.979 1.838 11.294 1.00 98.69 98 TRP A O 1
ATOM 775 N N . PHE A 1 99 ? -12.314 -0.317 11.283 1.00 98.69 99 PHE A N 1
ATOM 776 C CA . PHE A 1 99 ? -13.651 -0.880 11.468 1.00 98.69 99 PHE A CA 1
ATOM 777 C C . PHE A 1 99 ? -13.767 -1.475 12.864 1.00 98.69 99 PHE A C 1
ATOM 779 O O . PHE A 1 99 ? -13.015 -2.358 13.233 1.00 98.69 99 PHE A O 1
ATOM 786 N N . PHE A 1 100 ? -14.686 -0.978 13.682 1.00 98.75 100 PHE A N 1
ATOM 787 C CA . PHE A 1 100 ? -14.895 -1.476 15.037 1.00 98.75 100 PHE A CA 1
ATOM 788 C C . PHE A 1 100 ? -15.939 -2.586 14.978 1.00 98.75 100 PHE A C 1
ATOM 790 O O . PHE A 1 100 ? -17.130 -2.307 14.805 1.00 98.75 100 PHE A O 1
ATOM 797 N N . CYS A 1 101 ? -15.483 -3.824 15.134 1.00 98.81 101 CYS A N 1
ATOM 798 C CA . CYS A 1 101 ? -16.275 -5.026 14.911 1.00 98.81 101 CYS A CA 1
ATOM 799 C C . CYS A 1 101 ? -16.557 -5.782 16.216 1.00 98.81 101 CYS A C 1
ATOM 801 O O . CYS A 1 101 ? -15.736 -5.808 17.138 1.00 98.81 101 CYS A O 1
ATOM 803 N N . ASP A 1 102 ? -17.727 -6.411 16.302 1.00 98.62 102 ASP A N 1
ATOM 804 C CA . ASP A 1 102 ? -18.158 -7.204 17.464 1.00 98.62 102 ASP A CA 1
ATOM 805 C C . ASP A 1 102 ? -17.563 -8.620 17.526 1.00 98.62 102 ASP A C 1
ATOM 807 O O . ASP A 1 102 ? -17.665 -9.285 18.559 1.00 98.62 102 ASP A O 1
ATOM 811 N N . SER A 1 103 ? -16.891 -9.072 16.469 1.00 98.75 103 SER A N 1
ATOM 812 C CA . SER A 1 103 ? -16.165 -10.339 16.425 1.00 98.75 103 SER A CA 1
ATOM 813 C C . SER A 1 103 ? -14.934 -10.238 15.518 1.00 98.75 103 SER A C 1
ATOM 815 O O . SER A 1 103 ? -14.722 -9.240 14.827 1.00 98.75 103 SER A O 1
ATOM 817 N N . ILE A 1 104 ? -14.078 -11.262 15.556 1.00 98.50 104 ILE A N 1
ATOM 818 C CA . ILE A 1 104 ? -12.968 -11.388 14.600 1.00 98.50 104 ILE A CA 1
ATOM 819 C C . ILE A 1 104 ? -13.516 -11.708 13.205 1.00 98.50 104 ILE A C 1
ATOM 821 O O . ILE A 1 104 ? -13.035 -11.139 12.234 1.00 98.50 104 ILE A O 1
ATOM 825 N N . ASP A 1 105 ? -14.557 -12.536 13.108 1.00 98.69 105 ASP A N 1
ATOM 826 C CA . ASP A 1 105 ? -15.160 -12.912 11.826 1.00 98.69 105 ASP A CA 1
ATOM 827 C C . ASP A 1 105 ? -15.738 -11.691 11.095 1.00 98.69 105 ASP A C 1
ATOM 829 O O . ASP A 1 105 ? -15.446 -11.489 9.920 1.00 98.69 105 ASP A O 1
ATOM 833 N N . SER A 1 106 ? -16.468 -10.813 11.800 1.00 98.75 106 SER A N 1
ATOM 834 C CA . SER A 1 106 ? -16.998 -9.577 11.203 1.00 98.75 106 SER A CA 1
ATOM 835 C C . SER A 1 106 ? -15.896 -8.566 10.870 1.00 98.75 106 SER A C 1
ATOM 837 O O . SER A 1 106 ? -16.058 -7.754 9.963 1.00 98.75 106 SER A O 1
ATOM 839 N N . ALA A 1 107 ? -14.752 -8.617 11.558 1.00 98.62 107 ALA A N 1
ATOM 840 C CA . ALA A 1 107 ? -13.564 -7.845 11.194 1.00 98.62 107 ALA A CA 1
ATOM 841 C C . ALA A 1 107 ? -12.892 -8.351 9.913 1.00 98.62 107 ALA A C 1
ATOM 843 O O . ALA A 1 107 ? -12.524 -7.532 9.074 1.00 98.62 107 ALA A O 1
ATOM 844 N N . LEU A 1 108 ? -12.737 -9.667 9.756 1.00 98.75 108 LEU A N 1
ATOM 845 C CA . LEU A 1 108 ? -12.165 -10.255 8.545 1.00 98.75 108 LEU A CA 1
ATOM 846 C C . LEU A 1 108 ? -13.070 -9.993 7.338 1.00 98.75 108 LEU A C 1
ATOM 848 O O . LEU A 1 108 ? -12.594 -9.457 6.347 1.00 98.75 108 LEU A O 1
ATOM 852 N N . GLU A 1 109 ? -14.382 -10.226 7.461 1.00 98.81 109 GLU A N 1
ATOM 853 C CA . GLU A 1 109 ? -15.334 -9.954 6.375 1.00 98.81 109 GLU A CA 1
ATOM 854 C C . GLU A 1 109 ? -15.348 -8.467 5.973 1.00 98.81 109 GLU A C 1
ATOM 856 O O . GLU A 1 109 ? -15.337 -8.140 4.786 1.00 98.81 109 GLU A O 1
ATOM 861 N N . ALA A 1 110 ? -15.349 -7.548 6.948 1.00 98.75 110 ALA A N 1
ATOM 862 C CA . ALA A 1 110 ? -15.284 -6.111 6.673 1.00 98.75 110 ALA A CA 1
ATOM 863 C C . ALA A 1 110 ? -13.963 -5.703 6.014 1.00 98.75 110 ALA A C 1
ATOM 865 O O . ALA A 1 110 ? -13.962 -4.859 5.118 1.00 98.75 110 ALA A O 1
ATOM 866 N N . GLY A 1 111 ? -12.854 -6.299 6.455 1.00 98.62 111 GLY A N 1
ATOM 867 C CA . GLY A 1 111 ? -11.538 -6.074 5.879 1.00 98.62 111 GLY A CA 1
ATOM 868 C C . GLY A 1 111 ? -11.452 -6.554 4.433 1.00 98.62 111 GLY A C 1
ATOM 869 O O . GLY A 1 111 ? -11.084 -5.761 3.573 1.00 98.62 111 GLY A O 1
ATOM 870 N N . ASP A 1 112 ? -11.868 -7.791 4.154 1.00 98.69 112 ASP A N 1
ATOM 871 C CA . ASP A 1 112 ? -11.844 -8.381 2.809 1.00 98.69 112 ASP A CA 1
ATOM 872 C C . ASP A 1 112 ? -12.677 -7.544 1.829 1.00 98.69 112 ASP A C 1
ATOM 874 O O . ASP A 1 112 ? -12.176 -7.123 0.787 1.00 98.69 112 ASP A O 1
ATOM 878 N N . ARG A 1 113 ? -13.913 -7.178 2.204 1.00 98.81 113 ARG A N 1
ATOM 879 C CA . ARG A 1 113 ? -14.762 -6.308 1.368 1.00 98.81 113 ARG A CA 1
ATOM 880 C C . ARG A 1 113 ? -14.151 -4.934 1.128 1.00 98.81 113 ARG A C 1
ATOM 882 O O . ARG A 1 113 ? -14.327 -4.359 0.055 1.00 98.81 113 ARG A O 1
ATOM 889 N N . ALA A 1 114 ? -13.475 -4.375 2.127 1.00 98.75 114 ALA A N 1
ATOM 890 C CA . ALA A 1 114 ? -12.816 -3.087 1.987 1.00 98.75 114 ALA A CA 1
ATOM 891 C C . ALA A 1 114 ? -11.604 -3.165 1.048 1.00 98.75 114 ALA A C 1
ATOM 893 O O . ALA A 1 114 ? -11.449 -2.271 0.219 1.00 98.75 114 ALA A O 1
ATOM 894 N N . VAL A 1 115 ? -10.783 -4.217 1.146 1.00 98.62 115 VAL A N 1
ATOM 895 C CA . VAL A 1 115 ? -9.651 -4.465 0.236 1.00 98.62 115 VAL A CA 1
ATOM 896 C C . VAL A 1 115 ? -10.158 -4.630 -1.198 1.00 98.62 115 VAL A C 1
ATOM 898 O O . VAL A 1 115 ? -9.735 -3.880 -2.075 1.00 98.62 115 VAL A O 1
ATOM 901 N N . GLU A 1 116 ? -11.148 -5.502 -1.418 1.00 98.50 116 GLU A N 1
ATOM 902 C CA . GLU A 1 116 ? -11.763 -5.709 -2.736 1.00 98.50 116 GLU A CA 1
ATOM 903 C C . GLU A 1 116 ? -12.315 -4.402 -3.325 1.00 98.50 116 GLU A C 1
ATOM 905 O O . GLU A 1 116 ? -12.143 -4.121 -4.510 1.00 98.50 116 GLU A O 1
ATOM 910 N N . ALA A 1 117 ? -12.954 -3.564 -2.503 1.00 98.62 117 ALA A N 1
ATOM 911 C CA . ALA A 1 117 ? -13.472 -2.276 -2.949 1.00 98.62 117 ALA A CA 1
ATOM 912 C C . ALA A 1 117 ? -12.352 -1.299 -3.341 1.00 98.62 117 ALA A C 1
ATOM 914 O O . ALA A 1 117 ? -12.481 -0.606 -4.353 1.00 98.62 117 ALA A O 1
ATOM 915 N N . VAL A 1 118 ? -11.254 -1.249 -2.578 1.00 98.50 118 VAL A N 1
ATOM 916 C CA . VAL A 1 118 ? -10.079 -0.420 -2.900 1.00 98.50 118 VAL A CA 1
ATOM 917 C C . VAL A 1 118 ? -9.439 -0.862 -4.213 1.00 98.50 118 VAL A C 1
ATOM 919 O O . VAL A 1 118 ? -9.100 0.002 -5.019 1.00 98.50 118 VAL A O 1
ATOM 922 N N . ASP A 1 119 ? -9.359 -2.167 -4.476 1.00 96.94 119 ASP A N 1
ATOM 923 C CA . ASP A 1 119 ? -8.776 -2.719 -5.708 1.00 96.94 119 ASP A CA 1
ATOM 924 C C . ASP A 1 119 ? -9.535 -2.308 -6.981 1.00 96.94 119 ASP A C 1
ATOM 926 O O . ASP A 1 119 ? -8.967 -2.295 -8.076 1.00 96.94 119 ASP A O 1
ATOM 930 N N . THR A 1 120 ? -10.810 -1.917 -6.860 1.00 97.81 120 THR A N 1
ATOM 931 C CA . THR A 1 120 ? -11.583 -1.363 -7.987 1.00 97.81 120 THR A CA 1
ATOM 932 C C . THR A 1 120 ? -11.288 0.112 -8.274 1.00 97.81 120 THR A C 1
ATOM 934 O O . THR A 1 120 ? -11.705 0.631 -9.313 1.00 97.81 120 THR A O 1
ATOM 937 N N . VAL A 1 121 ? -10.582 0.811 -7.378 1.00 98.25 121 VAL A N 1
ATOM 938 C CA . VAL A 1 121 ? -10.285 2.239 -7.510 1.00 98.25 121 VAL A CA 1
ATOM 939 C C . VAL A 1 121 ? -8.939 2.436 -8.196 1.00 98.25 121 VAL A C 1
ATOM 941 O O . VAL A 1 121 ? -7.872 2.209 -7.626 1.00 98.25 121 VAL A O 1
ATOM 944 N N . GLU A 1 122 ? -8.986 2.932 -9.432 1.00 97.06 122 GLU A N 1
ATOM 945 C CA . GLU A 1 122 ? -7.784 3.220 -10.211 1.00 97.06 122 GLU A CA 1
ATOM 946 C C . GLU A 1 122 ? -6.832 4.167 -9.464 1.00 97.06 122 GLU A C 1
ATOM 948 O O . GLU A 1 122 ? -7.211 5.235 -8.973 1.00 97.06 122 GLU A O 1
ATOM 953 N N . GLY A 1 123 ? -5.560 3.769 -9.399 1.00 96.94 123 GLY A N 1
ATOM 954 C CA . GLY A 1 123 ? -4.513 4.563 -8.767 1.00 96.94 123 GLY A CA 1
ATOM 955 C C . GLY A 1 123 ? -4.468 4.465 -7.241 1.00 96.94 123 GLY A C 1
ATOM 956 O O . GLY A 1 123 ? -3.678 5.189 -6.638 1.00 96.94 123 GLY A O 1
ATOM 957 N N . ALA A 1 124 ? -5.242 3.581 -6.611 1.00 97.94 124 ALA A N 1
ATOM 958 C CA . ALA A 1 124 ? -5.122 3.261 -5.191 1.00 97.94 124 ALA A CA 1
ATOM 959 C C . ALA A 1 124 ? -4.657 1.815 -4.976 1.00 97.94 124 ALA A C 1
ATOM 961 O O . ALA A 1 124 ? -4.860 0.963 -5.836 1.00 97.94 124 ALA A O 1
ATOM 962 N N . VAL A 1 125 ? -3.995 1.559 -3.847 1.00 97.75 125 VAL A N 1
ATOM 963 C CA . VAL A 1 125 ? -3.591 0.212 -3.411 1.00 97.75 125 VAL A CA 1
ATOM 964 C C . VAL A 1 125 ? -3.672 0.095 -1.895 1.00 97.75 125 VAL A C 1
ATOM 966 O O . VAL A 1 125 ? -3.381 1.061 -1.180 1.00 97.75 125 VAL A O 1
ATOM 969 N N . THR A 1 126 ? -3.992 -1.098 -1.404 1.00 97.50 126 THR A N 1
ATOM 970 C CA . THR A 1 126 ? -3.741 -1.501 -0.017 1.00 97.50 126 THR A CA 1
ATOM 971 C C . THR A 1 126 ? -2.286 -1.955 0.139 1.00 97.50 126 THR A C 1
ATOM 973 O O . THR A 1 126 ? -1.713 -2.570 -0.758 1.00 97.50 126 THR A O 1
ATOM 976 N N . THR A 1 127 ? -1.634 -1.626 1.259 1.00 92.75 127 THR A N 1
ATOM 977 C CA . THR A 1 127 ? -0.206 -1.979 1.464 1.00 92.75 127 THR A CA 1
ATOM 978 C C . THR A 1 127 ? 0.026 -3.171 2.389 1.00 92.75 127 THR A C 1
ATOM 980 O O . THR A 1 127 ? 1.138 -3.690 2.437 1.00 92.75 127 THR A O 1
ATOM 983 N N . PHE A 1 128 ? -0.994 -3.575 3.145 1.00 93.62 128 PHE A N 1
ATOM 984 C CA . PHE A 1 128 ? -0.940 -4.672 4.120 1.00 93.62 128 PHE A CA 1
ATOM 985 C C . PHE A 1 128 ? -2.134 -5.625 3.991 1.00 93.62 128 PHE A C 1
ATOM 987 O O . PHE A 1 128 ? -2.315 -6.470 4.863 1.00 93.62 128 PHE A O 1
ATOM 994 N N . ASP A 1 129 ? -2.983 -5.435 2.975 1.00 94.44 129 ASP A N 1
ATOM 995 C CA . ASP A 1 129 ? -4.369 -5.909 2.976 1.00 94.44 129 ASP A CA 1
ATOM 996 C C . ASP A 1 129 ? -5.064 -5.505 4.286 1.00 94.44 129 ASP A C 1
ATOM 998 O O . ASP A 1 129 ? -5.214 -4.308 4.561 1.00 94.44 129 ASP A O 1
ATOM 1002 N N . ILE A 1 130 ? -5.417 -6.477 5.128 1.00 97.69 130 ILE A N 1
ATOM 1003 C CA . ILE A 1 130 ? -5.940 -6.238 6.472 1.00 97.69 130 ILE A CA 1
ATOM 1004 C C . ILE A 1 130 ? -4.777 -6.079 7.457 1.00 97.69 130 ILE A C 1
ATOM 1006 O O . ILE A 1 130 ? -4.116 -7.046 7.843 1.00 97.69 130 ILE A O 1
ATOM 1010 N N . CYS A 1 131 ? -4.566 -4.862 7.954 1.00 97.19 131 CYS A N 1
ATOM 1011 C CA . CYS A 1 131 ? -3.613 -4.609 9.027 1.00 97.19 131 CYS A CA 1
ATOM 1012 C C . CYS A 1 131 ? -4.232 -4.982 10.383 1.00 97.19 131 CYS A C 1
ATOM 1014 O O . CYS A 1 131 ? -5.159 -4.335 10.875 1.00 97.19 131 CYS A O 1
ATOM 1016 N N . SER A 1 132 ? -3.684 -6.017 11.024 1.00 96.19 132 SER A N 1
ATOM 1017 C CA . SER A 1 132 ? -4.062 -6.426 12.385 1.00 96.19 132 SER A CA 1
ATOM 1018 C C . SER A 1 132 ? -3.317 -5.660 13.484 1.00 96.19 132 SER A C 1
ATOM 1020 O O . SER A 1 132 ? -3.607 -5.838 14.667 1.00 96.19 132 SER A O 1
ATOM 1022 N N . ALA A 1 133 ? -2.298 -4.880 13.116 1.00 93.00 133 ALA A N 1
ATOM 1023 C CA . ALA A 1 133 ? -1.292 -4.338 14.023 1.00 93.00 133 ALA A CA 1
ATOM 1024 C C . ALA A 1 133 ? -1.196 -2.810 13.916 1.00 93.00 133 ALA A C 1
ATOM 1026 O O . ALA A 1 133 ? -0.136 -2.259 13.614 1.00 93.00 133 ALA A O 1
ATOM 1027 N N . GLY A 1 134 ? -2.307 -2.123 14.198 1.00 93.62 134 GLY A N 1
ATOM 1028 C CA . GLY A 1 134 ? -2.318 -0.666 14.314 1.00 93.62 134 GLY A CA 1
ATOM 1029 C C . GLY A 1 134 ? -1.263 -0.186 15.318 1.00 93.62 134 GLY A C 1
ATOM 1030 O O . GLY A 1 134 ? -1.164 -0.697 16.439 1.00 93.62 134 GLY A O 1
ATOM 1031 N N . SER A 1 135 ? -0.462 0.799 14.915 1.00 93.75 135 SER A N 1
ATOM 1032 C CA . SER A 1 135 ? 0.682 1.284 15.695 1.00 93.75 135 SER A CA 1
ATOM 1033 C C . SER A 1 135 ? 0.506 2.731 16.151 1.00 93.75 135 SER A C 1
ATOM 1035 O O . SER A 1 135 ? -0.312 3.483 15.622 1.00 93.75 135 SER A O 1
ATOM 1037 N N . LYS A 1 136 ? 1.270 3.119 17.172 1.00 91.38 136 LYS A N 1
ATOM 1038 C CA . LYS A 1 136 ? 1.403 4.508 17.629 1.00 91.38 136 LYS A CA 1
ATOM 1039 C C . LYS A 1 136 ? 2.841 5.001 17.402 1.00 91.38 136 LYS A C 1
ATOM 1041 O O . LYS A 1 136 ? 3.756 4.177 17.299 1.00 91.38 136 LYS A O 1
ATOM 1046 N N . PRO A 1 137 ? 3.073 6.326 17.349 1.00 88.75 137 PRO A N 1
ATOM 1047 C CA . PRO A 1 137 ? 4.412 6.876 17.172 1.00 88.75 137 PRO A CA 1
ATOM 1048 C C . PRO A 1 137 ? 5.386 6.434 18.262 1.00 88.75 137 PRO A C 1
ATOM 1050 O O . PRO A 1 137 ? 5.002 6.127 19.390 1.00 88.75 137 PRO A O 1
ATOM 1053 N N . VAL A 1 138 ? 6.672 6.488 17.925 1.00 85.56 138 VAL A N 1
ATOM 1054 C CA . VAL A 1 138 ? 7.762 6.300 18.883 1.00 85.56 138 VAL A CA 1
ATOM 1055 C C . VAL A 1 138 ? 7.794 7.485 19.844 1.00 85.56 138 VAL A C 1
ATOM 1057 O O . VAL A 1 138 ? 8.030 8.620 19.430 1.00 85.56 138 VAL A O 1
ATOM 1060 N N . TYR A 1 139 ? 7.597 7.219 21.134 1.00 83.50 139 TYR A N 1
ATOM 1061 C CA . TYR A 1 139 ? 7.798 8.199 22.202 1.00 83.50 139 TYR A CA 1
ATOM 1062 C C . TYR A 1 139 ? 9.086 7.878 22.956 1.00 83.50 139 TYR A C 1
ATOM 1064 O O . TYR A 1 139 ? 9.335 6.720 23.271 1.00 83.50 139 TYR A O 1
ATOM 1072 N N . LEU A 1 140 ? 9.892 8.888 23.293 1.00 77.94 140 LEU A N 1
ATOM 1073 C CA . LEU A 1 140 ? 11.172 8.679 23.992 1.00 77.94 140 LEU A CA 1
ATOM 1074 C C . LEU A 1 140 ? 11.014 8.028 25.375 1.00 77.94 140 LEU A C 1
ATOM 1076 O O . LEU A 1 140 ? 11.964 7.450 25.884 1.00 77.94 140 LEU A O 1
ATOM 1080 N N . GLN A 1 141 ? 9.832 8.138 25.984 1.00 83.19 141 GLN A N 1
ATOM 1081 C CA . GLN A 1 141 ? 9.525 7.579 27.301 1.00 83.19 141 GLN A CA 1
ATOM 1082 C C . GLN A 1 141 ? 8.977 6.144 27.247 1.00 83.19 141 GLN A C 1
ATOM 1084 O O . GLN A 1 141 ? 8.642 5.598 28.297 1.00 83.19 141 GLN A O 1
ATOM 1089 N N . GLN A 1 142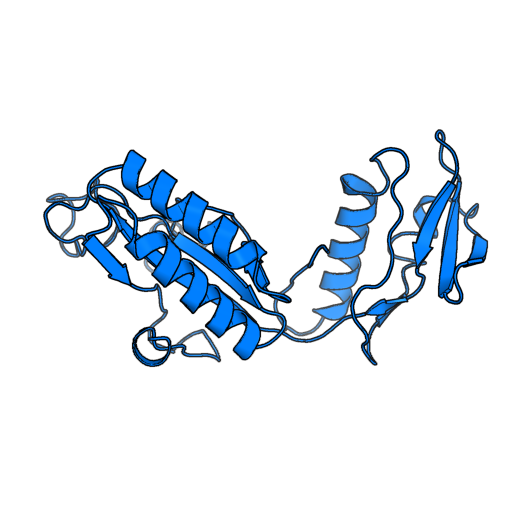 ? 8.820 5.546 26.060 1.00 86.62 142 GLN A N 1
ATOM 1090 C CA . GLN A 1 142 ? 8.403 4.145 25.968 1.00 86.62 142 GLN A CA 1
ATOM 1091 C C . GLN A 1 142 ? 9.540 3.207 26.392 1.00 86.62 142 GLN A C 1
ATOM 1093 O O . GLN A 1 142 ? 10.695 3.612 26.424 1.00 86.62 142 GLN A O 1
ATOM 1098 N N . GLU A 1 143 ? 9.211 1.963 26.735 1.00 87.00 143 GLU A N 1
ATOM 1099 C CA . GLU A 1 143 ? 10.177 1.001 27.289 1.00 87.00 143 GLU A CA 1
ATOM 1100 C C . GLU A 1 143 ? 11.271 0.602 26.282 1.00 87.00 143 GLU A C 1
ATOM 1102 O O . GLU A 1 143 ? 12.436 0.507 26.654 1.00 87.00 143 GLU A O 1
ATOM 1107 N N . HIS A 1 144 ? 10.897 0.448 25.003 1.00 90.25 144 HIS A N 1
ATOM 1108 C CA . HIS A 1 144 ? 11.778 0.006 23.910 1.00 90.25 144 HIS A CA 1
ATOM 1109 C C . HIS A 1 144 ? 11.683 0.911 22.666 1.00 90.25 144 HIS A C 1
ATOM 1111 O O . HIS A 1 144 ? 11.143 0.501 21.631 1.00 90.25 144 HIS A O 1
ATOM 1117 N N . PRO A 1 145 ? 12.131 2.180 22.735 1.00 88.88 145 PRO A N 1
ATOM 1118 C CA . PRO A 1 145 ? 12.029 3.118 21.623 1.00 88.88 145 PRO A CA 1
ATOM 1119 C C . PRO A 1 145 ? 12.862 2.750 20.396 1.00 88.88 145 PRO A C 1
ATOM 1121 O O . PRO A 1 145 ? 12.512 3.149 19.287 1.00 88.88 145 PRO A O 1
ATOM 1124 N N . GLU A 1 146 ? 13.921 1.972 20.582 1.00 91.88 146 GLU A N 1
ATOM 1125 C CA . GLU A 1 146 ? 14.827 1.488 19.544 1.00 91.88 146 GLU A CA 1
ATOM 1126 C C . GLU A 1 146 ? 14.180 0.512 18.553 1.00 91.88 146 GLU A C 1
ATOM 1128 O O . GLU A 1 146 ? 14.662 0.384 17.431 1.00 91.88 146 GLU A O 1
ATOM 1133 N N . VAL A 1 147 ? 13.090 -0.158 18.944 1.00 90.62 147 VAL A N 1
ATOM 1134 C CA . VAL A 1 147 ? 12.406 -1.159 18.105 1.00 90.62 147 VAL A CA 1
ATOM 1135 C C . VAL A 1 147 ? 11.549 -0.501 17.017 1.00 90.62 147 VAL A C 1
ATOM 1137 O O . VAL A 1 147 ? 11.334 -1.090 15.959 1.00 90.62 147 VAL A O 1
ATOM 1140 N N . GLY A 1 148 ? 11.086 0.730 17.245 1.00 90.31 148 GLY A N 1
ATOM 1141 C CA . GLY A 1 148 ? 10.208 1.458 16.331 1.00 90.31 148 GLY A CA 1
ATOM 1142 C C . GLY A 1 148 ? 8.775 1.617 16.856 1.00 90.31 148 GLY A C 1
ATOM 1143 O O . GLY A 1 148 ? 8.550 1.567 18.072 1.00 90.31 148 GLY A O 1
ATOM 1144 N N . PRO A 1 149 ? 7.803 1.907 15.965 1.00 91.31 149 PRO A N 1
ATOM 1145 C CA . PRO A 1 149 ? 6.403 2.089 16.340 1.00 91.31 149 PRO A CA 1
ATOM 1146 C C . PRO A 1 149 ? 5.875 0.880 17.114 1.00 91.31 149 PRO A C 1
ATOM 1148 O O . PRO A 1 149 ? 6.030 -0.263 16.688 1.00 91.31 149 PRO A O 1
ATOM 1151 N N . SER A 1 150 ? 5.258 1.135 18.264 1.00 92.75 150 SER A N 1
ATOM 1152 C CA . SER A 1 150 ? 4.713 0.094 19.138 1.00 92.75 150 SER A CA 1
ATOM 1153 C C . SER A 1 150 ? 3.203 -0.055 18.936 1.00 92.75 150 SER A C 1
ATOM 1155 O O . SER A 1 150 ? 2.569 0.778 18.285 1.00 92.75 150 SER A O 1
ATOM 1157 N N . THR A 1 151 ? 2.614 -1.123 19.485 1.00 95.25 151 THR A N 1
ATOM 1158 C CA . THR A 1 151 ? 1.162 -1.354 19.408 1.00 95.25 151 THR A CA 1
ATOM 1159 C C . THR A 1 151 ? 0.369 -0.141 19.901 1.00 95.25 151 THR A C 1
ATOM 1161 O O . THR A 1 151 ? 0.735 0.502 20.896 1.00 95.25 151 THR A O 1
ATOM 1164 N N . ASN A 1 152 ? -0.735 0.171 19.223 1.00 96.00 152 ASN A N 1
ATOM 1165 C CA . ASN A 1 152 ? -1.661 1.215 19.642 1.00 96.00 152 ASN A CA 1
ATOM 1166 C C . ASN A 1 152 ? -2.557 0.717 20.791 1.00 96.00 152 ASN A C 1
ATOM 1168 O O . ASN A 1 152 ? -3.757 0.486 20.632 1.00 96.00 152 ASN A O 1
ATOM 1172 N N . HIS A 1 153 ? -1.942 0.530 21.962 1.00 96.00 153 HIS A N 1
ATOM 1173 C CA . HIS A 1 153 ? -2.529 -0.131 23.130 1.00 96.00 153 HIS A CA 1
ATOM 1174 C C . HIS A 1 153 ? -3.893 0.412 23.606 1.00 96.00 153 HIS A C 1
ATOM 1176 O O . HIS A 1 153 ? -4.701 -0.422 24.021 1.00 96.00 153 HIS A O 1
ATOM 1182 N N . PRO A 1 154 ? -4.242 1.718 23.507 1.00 96.94 154 PRO A N 1
ATOM 1183 C CA . PRO A 1 154 ? -5.577 2.204 23.867 1.00 96.94 154 PRO A CA 1
ATOM 1184 C C . PRO A 1 154 ? -6.689 1.520 23.067 1.00 96.94 154 PRO A C 1
ATOM 1186 O O . PRO A 1 154 ? -7.810 1.384 23.554 1.00 96.94 154 PRO A O 1
ATOM 1189 N N . TYR A 1 155 ? -6.372 1.072 21.849 1.00 97.81 155 TYR A N 1
ATOM 1190 C CA . TYR A 1 155 ? -7.296 0.434 20.920 1.00 97.81 155 TYR A CA 1
ATOM 1191 C C . TYR A 1 155 ? -7.148 -1.095 20.866 1.00 97.81 155 TYR A C 1
ATOM 1193 O O . TYR A 1 155 ? -7.726 -1.726 19.989 1.00 97.81 155 TYR A O 1
ATOM 1201 N N . CYS A 1 156 ? -6.424 -1.722 21.801 1.00 98.25 156 CYS A N 1
ATOM 1202 C CA . CYS A 1 156 ? -6.341 -3.182 21.888 1.00 98.25 156 CYS A CA 1
ATOM 1203 C C . CYS A 1 156 ? -7.504 -3.753 22.726 1.00 98.25 156 CYS A C 1
ATOM 1205 O O . CYS A 1 156 ? -7.484 -3.604 23.953 1.00 98.25 156 CYS A O 1
ATOM 1207 N N . PRO A 1 157 ? -8.477 -4.486 22.137 1.00 97.88 157 PRO A N 1
ATOM 1208 C CA . PRO A 1 157 ? -9.655 -4.969 22.874 1.00 97.88 157 PRO A CA 1
ATOM 1209 C C . PRO A 1 157 ? -9.315 -5.896 24.055 1.00 97.88 157 PRO A C 1
ATOM 1211 O O . PRO A 1 157 ? -10.037 -5.963 25.047 1.00 97.88 157 PRO A O 1
ATOM 1214 N N . THR A 1 158 ? -8.176 -6.590 23.998 1.00 97.88 158 THR A N 1
ATOM 1215 C CA . THR A 1 158 ? -7.707 -7.519 25.043 1.00 97.88 158 THR A CA 1
ATOM 1216 C C . THR A 1 158 ? -7.177 -6.831 26.309 1.00 97.88 158 THR A C 1
ATOM 1218 O O . THR A 1 158 ? -6.906 -7.511 27.311 1.00 97.88 158 THR A O 1
ATOM 1221 N N . LEU A 1 159 ? -7.032 -5.500 26.287 1.00 98.12 159 LEU A N 1
ATOM 1222 C CA . LEU A 1 159 ? -6.577 -4.680 27.414 1.00 98.12 159 LEU A CA 1
ATOM 1223 C C . LEU A 1 159 ? -7.724 -4.070 28.234 1.00 98.12 159 LEU A C 1
ATOM 1225 O O . LEU A 1 159 ? -7.467 -3.285 29.148 1.00 98.12 159 LEU A O 1
ATOM 1229 N N . GLN A 1 160 ? -8.976 -4.461 27.971 1.00 97.19 160 GLN A N 1
ATOM 1230 C CA . GLN A 1 160 ? -10.134 -4.009 28.741 1.00 97.19 160 GLN A CA 1
ATOM 1231 C C . GLN A 1 160 ? -9.926 -4.234 30.248 1.00 97.19 160 GLN A C 1
ATOM 1233 O O . GLN A 1 160 ? -9.656 -5.351 30.690 1.00 97.19 160 GLN A O 1
ATOM 1238 N N . GLY A 1 161 ? -10.030 -3.158 31.035 1.00 97.19 161 GLY A N 1
ATOM 1239 C CA . GLY A 1 161 ? -9.837 -3.186 32.490 1.00 97.19 161 GLY A CA 1
ATOM 1240 C C . GLY A 1 161 ? -8.387 -3.378 32.962 1.00 97.19 161 GLY A C 1
ATOM 1241 O O . GLY A 1 161 ? -8.169 -3.494 34.164 1.00 97.19 161 GLY A O 1
ATOM 1242 N N . LYS A 1 162 ? -7.402 -3.415 32.051 1.00 98.12 162 LYS A N 1
ATOM 1243 C CA . LYS A 1 162 ? -5.971 -3.597 32.373 1.00 98.12 162 LYS A CA 1
ATOM 1244 C C . LYS A 1 162 ? -5.143 -2.319 32.248 1.00 98.12 162 LYS A C 1
ATOM 1246 O O . LYS A 1 162 ? -4.041 -2.269 32.785 1.00 98.12 162 LYS A O 1
ATOM 1251 N N . ILE A 1 163 ? -5.648 -1.314 31.533 1.00 97.25 163 ILE A N 1
ATOM 1252 C CA . ILE A 1 163 ? -4.958 -0.043 31.278 1.00 97.25 163 ILE A CA 1
ATOM 1253 C C . ILE A 1 163 ? -5.880 1.147 31.586 1.00 97.25 163 ILE A C 1
ATOM 1255 O O . ILE A 1 163 ? -7.099 1.023 31.435 1.00 97.25 163 ILE A O 1
ATOM 1259 N N . PRO A 1 164 ? -5.328 2.292 32.026 1.00 96.19 164 PRO A N 1
ATOM 1260 C CA . PRO A 1 164 ? -6.121 3.463 32.403 1.00 96.19 164 PRO A CA 1
ATOM 1261 C C . PRO A 1 164 ? -6.636 4.274 31.203 1.00 96.19 164 PRO A C 1
ATOM 1263 O O . PRO A 1 164 ? -7.641 4.965 31.323 1.00 96.19 164 PRO A O 1
ATOM 1266 N N . ASP A 1 165 ? -5.964 4.194 30.056 1.00 95.94 165 ASP A N 1
ATOM 1267 C CA . ASP A 1 165 ? -6.234 4.949 28.830 1.00 95.94 165 ASP A CA 1
ATOM 1268 C C . ASP A 1 165 ? -6.932 4.094 27.757 1.00 9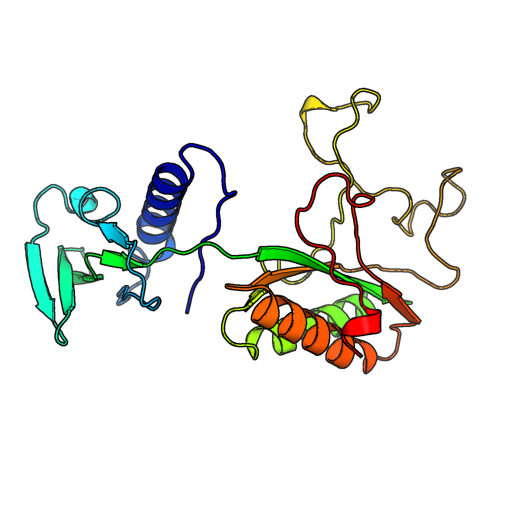5.94 165 ASP A C 1
ATOM 1270 O O . ASP A 1 165 ? -6.728 4.286 26.565 1.00 95.94 165 ASP A O 1
ATOM 1274 N N . TYR A 1 166 ? -7.753 3.126 28.173 1.00 98.00 166 TYR A N 1
ATOM 1275 C CA . TYR A 1 166 ? -8.518 2.255 27.276 1.00 98.00 166 TYR A CA 1
ATOM 1276 C C . TYR A 1 166 ? -9.569 3.044 26.472 1.00 98.00 166 TYR A C 1
ATOM 1278 O O . TYR A 1 166 ? -10.397 3.747 27.050 1.00 98.00 166 TYR A O 1
ATOM 1286 N N . MET A 1 167 ? -9.573 2.886 25.145 1.00 97.75 167 MET A N 1
ATOM 1287 C CA . MET A 1 167 ? -10.390 3.674 24.205 1.00 97.75 167 MET A CA 1
ATOM 1288 C C . MET A 1 167 ? -11.349 2.837 23.345 1.00 97.75 167 MET A C 1
ATOM 1290 O O . MET A 1 167 ? -12.108 3.394 22.548 1.00 97.75 167 MET A O 1
ATOM 1294 N N . VAL A 1 168 ? -11.345 1.510 23.477 1.00 98.19 168 VAL A N 1
AT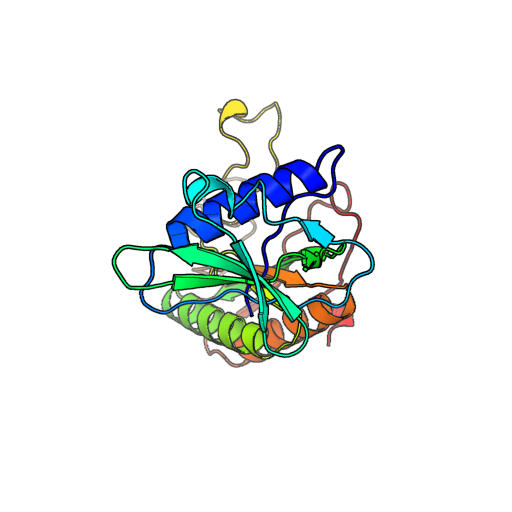OM 1295 C CA . VAL A 1 168 ? -12.243 0.639 22.705 1.00 98.19 168 VAL A CA 1
ATOM 1296 C C . VAL A 1 168 ? -13.666 0.698 23.294 1.00 98.19 168 VAL A C 1
ATOM 1298 O O . VAL A 1 168 ? -13.843 0.413 24.480 1.00 98.19 168 VAL A O 1
ATOM 1301 N N . PRO A 1 169 ? -14.702 1.038 22.502 1.00 97.75 169 PRO A N 1
ATOM 1302 C CA . PRO A 1 169 ? -16.088 1.039 22.968 1.00 97.75 169 PRO A CA 1
ATOM 1303 C C . PRO A 1 169 ? -16.574 -0.339 23.437 1.00 97.75 169 PRO A C 1
ATOM 1305 O O . PRO A 1 169 ? -16.062 -1.380 23.020 1.00 97.75 169 PRO A O 1
ATOM 1308 N N . GLU A 1 170 ? -17.612 -0.351 24.273 1.00 97.00 170 GLU A N 1
ATOM 1309 C CA . GLU A 1 170 ? -18.265 -1.590 24.697 1.00 97.00 170 GLU A CA 1
ATOM 1310 C C . GLU A 1 170 ? -18.792 -2.394 23.495 1.00 97.00 170 GLU A C 1
ATOM 1312 O O . GLU A 1 170 ? -19.257 -1.837 22.501 1.00 97.00 170 GLU A O 1
ATOM 1317 N N . GLY A 1 171 ? -18.702 -3.724 23.583 1.00 97.00 171 GLY A N 1
ATOM 1318 C CA . GLY A 1 171 ? -19.169 -4.642 22.541 1.00 97.00 171 GLY A CA 1
ATOM 1319 C C . GLY A 1 171 ? -18.183 -4.872 21.393 1.00 97.00 171 GLY A C 1
ATOM 1320 O O . GLY A 1 171 ? -18.359 -5.833 20.653 1.00 97.00 171 GLY A O 1
ATOM 1321 N N . ILE A 1 172 ? -17.121 -4.072 21.275 1.00 98.62 172 ILE A N 1
ATOM 1322 C CA . ILE A 1 172 ? -16.096 -4.249 20.240 1.00 98.62 172 ILE A CA 1
ATOM 1323 C C . ILE A 1 172 ? -15.082 -5.307 20.670 1.00 98.62 172 ILE A C 1
ATOM 1325 O O . ILE A 1 172 ? -14.589 -5.300 21.801 1.00 98.62 172 ILE A O 1
ATOM 1329 N N . LYS A 1 173 ? -14.773 -6.228 19.755 1.00 98.38 173 LYS A N 1
ATOM 1330 C CA . LYS A 1 173 ? -13.843 -7.346 19.966 1.00 98.38 173 LYS A CA 1
ATOM 1331 C C . LYS A 1 173 ? -12.664 -7.340 19.003 1.00 98.38 173 LYS A C 1
ATOM 1333 O O . LYS A 1 173 ? -11.635 -7.916 19.346 1.00 98.38 173 LYS A O 1
ATOM 1338 N N . SER A 1 174 ? -12.786 -6.685 17.850 1.00 98.50 174 SER A N 1
ATOM 1339 C CA . SER A 1 174 ? -11.720 -6.595 16.851 1.00 98.50 174 SER A CA 1
ATOM 1340 C C . SER A 1 174 ? -11.765 -5.254 16.117 1.00 98.50 174 SER A C 1
ATOM 1342 O O . SER A 1 174 ? -12.848 -4.704 15.913 1.00 98.50 174 SER A O 1
ATOM 1344 N N . ILE A 1 175 ? -10.594 -4.713 15.763 1.00 98.69 175 ILE A N 1
ATOM 1345 C CA . ILE A 1 175 ? -10.453 -3.443 15.035 1.00 98.69 175 ILE A CA 1
ATOM 1346 C C . ILE A 1 175 ? -9.394 -3.597 13.929 1.00 98.69 175 ILE A C 1
ATOM 1348 O O . ILE A 1 175 ? -8.225 -3.303 14.178 1.00 98.69 175 ILE A O 1
ATOM 1352 N N . PRO A 1 176 ? -9.756 -4.096 12.735 1.00 98.38 176 PRO A N 1
ATOM 1353 C CA . PRO A 1 176 ? -8.870 -4.090 11.577 1.00 98.38 176 PRO A CA 1
ATOM 1354 C C . PRO A 1 176 ? -8.662 -2.673 11.039 1.00 98.38 176 PRO A C 1
ATOM 1356 O O . PRO A 1 176 ? -9.571 -1.834 11.059 1.00 98.38 176 PRO A O 1
ATOM 1359 N N . GLU A 1 177 ? -7.464 -2.437 10.515 1.00 98.56 177 GLU A N 1
ATOM 1360 C CA . GLU A 1 177 ? -7.094 -1.228 9.789 1.00 98.56 177 GLU A CA 1
ATOM 1361 C C . GLU A 1 177 ? -6.855 -1.557 8.312 1.00 98.56 177 GLU A C 1
ATOM 1363 O O . GLU A 1 177 ? -6.156 -2.514 7.988 1.00 98.56 177 GLU A O 1
ATOM 1368 N N . ILE A 1 178 ? -7.393 -0.731 7.414 1.00 98.50 178 ILE A N 1
ATOM 1369 C CA . ILE A 1 178 ? -7.048 -0.759 5.990 1.00 98.50 178 ILE A CA 1
ATOM 1370 C C . ILE A 1 178 ? -6.192 0.463 5.693 1.00 98.50 178 ILE A C 1
ATOM 1372 O O . ILE A 1 178 ? -6.667 1.593 5.820 1.00 98.50 178 ILE A O 1
ATOM 1376 N N . VAL A 1 179 ? -4.933 0.233 5.313 1.00 98.25 179 VAL A N 1
ATOM 1377 C CA . VAL A 1 179 ? -3.980 1.285 4.930 1.00 98.25 179 VAL A CA 1
ATOM 1378 C C . VAL A 1 179 ? -3.925 1.378 3.413 1.00 98.25 179 VAL A C 1
ATOM 1380 O O . VAL A 1 179 ? -3.661 0.386 2.735 1.00 98.25 179 VAL A O 1
ATOM 1383 N N . ILE A 1 180 ? -4.154 2.581 2.899 1.00 98.50 180 ILE A N 1
ATOM 1384 C CA . ILE A 1 180 ? -4.331 2.879 1.485 1.00 98.50 180 ILE A CA 1
ATOM 1385 C C . ILE A 1 180 ? -3.311 3.937 1.064 1.00 98.50 180 ILE A C 1
ATOM 1387 O O . ILE A 1 180 ? -3.176 4.995 1.692 1.00 98.50 180 ILE A O 1
ATOM 1391 N N . ASN A 1 181 ? -2.630 3.672 -0.046 1.00 98.19 181 ASN A N 1
ATOM 1392 C CA . ASN A 1 181 ? -1.874 4.677 -0.783 1.00 98.19 181 ASN A CA 1
ATOM 1393 C C . ASN A 1 181 ? -2.635 5.045 -2.056 1.00 98.19 181 ASN A C 1
ATOM 1395 O O . ASN A 1 181 ? -3.296 4.200 -2.655 1.00 98.19 181 ASN A O 1
ATOM 1399 N N . GLY A 1 182 ? -2.522 6.300 -2.482 1.00 97.62 182 GLY A N 1
ATOM 1400 C CA . GLY A 1 182 ? -3.110 6.783 -3.725 1.00 97.62 182 GLY A CA 1
ATOM 1401 C C . GLY A 1 182 ? -2.117 7.611 -4.527 1.00 97.62 182 GLY A C 1
ATOM 1402 O O . GLY A 1 182 ? -1.415 8.458 -3.973 1.00 97.62 182 GLY A O 1
ATOM 1403 N N . VAL A 1 183 ? -2.092 7.426 -5.848 1.00 96.75 183 VAL A N 1
ATOM 1404 C CA . VAL A 1 183 ? -1.259 8.216 -6.782 1.00 96.75 183 VAL A CA 1
ATOM 1405 C C . VAL A 1 183 ? -1.554 9.718 -6.716 1.00 96.75 183 VAL A C 1
ATOM 1407 O O . VAL A 1 183 ? -0.738 10.536 -7.125 1.00 96.75 183 VAL A O 1
ATOM 1410 N N . ASN A 1 184 ? -2.709 10.097 -6.170 1.00 95.88 184 ASN A N 1
ATOM 1411 C CA . ASN A 1 184 ? -3.051 11.457 -5.777 1.00 95.88 184 ASN A CA 1
ATOM 1412 C C . ASN A 1 184 ? -4.113 11.442 -4.659 1.00 95.88 184 ASN A C 1
ATOM 1414 O O . ASN A 1 184 ? -4.655 10.394 -4.302 1.00 95.88 184 ASN A O 1
ATOM 1418 N N . GLU A 1 185 ? -4.429 12.621 -4.118 1.00 96.50 185 GLU A N 1
ATOM 1419 C CA . GLU A 1 185 ? -5.409 12.775 -3.036 1.00 96.50 185 GLU A CA 1
ATOM 1420 C C . GLU A 1 185 ? -6.825 12.325 -3.437 1.00 96.50 185 GLU A C 1
ATOM 1422 O O . GLU A 1 185 ? -7.532 11.750 -2.613 1.00 96.50 185 GLU A O 1
ATOM 1427 N N . ASN A 1 186 ? -7.242 12.530 -4.691 1.00 97.25 186 ASN A N 1
ATOM 1428 C CA . ASN A 1 186 ? -8.571 12.118 -5.152 1.00 97.25 186 ASN A CA 1
ATOM 1429 C C . ASN A 1 186 ? -8.699 10.593 -5.211 1.00 97.25 186 ASN A C 1
ATOM 1431 O O . ASN A 1 186 ? -9.685 10.053 -4.717 1.00 97.25 186 ASN A O 1
ATOM 1435 N N . ALA A 1 187 ? -7.697 9.900 -5.761 1.00 97.88 187 ALA A N 1
ATOM 1436 C CA . ALA A 1 187 ? -7.652 8.439 -5.776 1.00 97.88 187 ALA A CA 1
ATOM 1437 C C . ALA A 1 187 ? -7.717 7.880 -4.347 1.00 97.88 187 ALA A C 1
ATOM 1439 O O . ALA A 1 187 ? -8.535 7.008 -4.060 1.00 97.88 187 ALA A O 1
ATOM 1440 N N . LEU A 1 188 ? -6.939 8.461 -3.424 1.00 98.12 188 LEU A N 1
ATOM 1441 C CA . LEU A 1 188 ? -6.955 8.069 -2.017 1.00 98.12 188 LEU A CA 1
ATOM 1442 C C . LEU A 1 188 ? -8.332 8.276 -1.367 1.00 98.12 188 LEU A C 1
ATOM 1444 O O . LEU A 1 188 ? -8.848 7.369 -0.720 1.00 98.12 188 LEU A O 1
ATOM 1448 N N . LYS A 1 189 ? -8.957 9.446 -1.555 1.00 98.44 189 LYS A N 1
ATOM 1449 C CA . LYS A 1 189 ? -10.293 9.748 -1.013 1.00 98.44 189 LYS A CA 1
ATOM 1450 C C . LYS A 1 189 ? -11.367 8.813 -1.562 1.00 98.44 189 LYS A C 1
ATOM 1452 O O . LYS A 1 189 ? -12.202 8.341 -0.795 1.00 98.44 189 LYS A O 1
ATOM 1457 N N . ASN A 1 190 ? -11.332 8.529 -2.863 1.00 98.50 190 ASN A N 1
ATOM 1458 C CA . ASN A 1 190 ? -12.270 7.610 -3.505 1.00 98.50 190 ASN A CA 1
ATOM 1459 C C . ASN A 1 190 ? -12.109 6.183 -2.968 1.00 98.50 190 ASN A C 1
ATOM 1461 O O . ASN A 1 190 ? -13.108 5.540 -2.662 1.00 98.50 190 ASN A O 1
ATOM 1465 N N . ALA A 1 191 ? -10.871 5.721 -2.781 1.00 98.56 191 ALA A N 1
ATOM 1466 C CA . ALA A 1 191 ? -10.578 4.412 -2.205 1.00 98.56 191 ALA A CA 1
ATOM 1467 C C . ALA A 1 191 ? -11.009 4.311 -0.736 1.00 98.56 191 ALA A C 1
ATOM 1469 O O . ALA A 1 191 ? -11.673 3.351 -0.354 1.00 98.56 191 ALA A O 1
ATOM 1470 N N . MET A 1 192 ? -10.724 5.334 0.077 1.00 98.69 192 MET A N 1
ATOM 1471 C CA . MET A 1 192 ? -11.209 5.404 1.460 1.00 98.69 192 MET A CA 1
ATOM 1472 C C . MET A 1 192 ? -12.740 5.383 1.517 1.00 98.69 192 MET A C 1
ATOM 1474 O O . MET A 1 192 ? -13.305 4.638 2.313 1.00 98.69 192 MET A O 1
ATOM 1478 N N . LYS A 1 193 ? -13.419 6.149 0.651 1.00 98.69 193 LYS A N 1
ATOM 1479 C CA . LYS A 1 193 ? -14.882 6.119 0.532 1.00 98.69 193 LYS A CA 1
ATOM 1480 C C . LYS A 1 193 ? -15.360 4.705 0.193 1.00 98.69 193 LYS A C 1
ATOM 1482 O O . LYS A 1 193 ? -16.183 4.165 0.924 1.00 98.69 193 LYS A O 1
ATOM 1487 N N . ALA A 1 194 ? -14.825 4.087 -0.859 1.00 98.69 194 ALA A N 1
ATOM 1488 C CA . ALA A 1 194 ? -15.211 2.742 -1.288 1.00 98.69 194 ALA A CA 1
ATOM 1489 C C . ALA A 1 194 ? -15.062 1.708 -0.156 1.00 98.69 194 ALA A C 1
ATOM 1491 O O . ALA A 1 194 ? -16.015 0.987 0.137 1.00 98.69 194 ALA A O 1
ATOM 1492 N N . ALA A 1 195 ? -13.926 1.722 0.549 1.00 98.69 195 ALA A N 1
ATOM 1493 C CA . ALA A 1 195 ? -13.673 0.868 1.707 1.00 98.69 195 ALA A CA 1
ATOM 1494 C C . ALA A 1 195 ? -14.715 1.060 2.822 1.00 98.69 195 ALA A C 1
ATOM 1496 O O . ALA A 1 195 ? -15.248 0.085 3.350 1.00 98.69 195 ALA A O 1
ATOM 1497 N N . MET A 1 196 ? -15.038 2.314 3.170 1.00 98.69 196 MET A N 1
ATOM 1498 C CA . MET A 1 196 ? -16.024 2.621 4.212 1.00 98.69 196 MET A CA 1
ATOM 1499 C C . MET A 1 196 ? -17.418 2.103 3.862 1.00 98.69 196 MET A C 1
ATOM 1501 O O . MET A 1 196 ? -18.073 1.512 4.717 1.00 98.69 196 MET A O 1
ATOM 1505 N N . TYR A 1 197 ? -17.874 2.327 2.627 1.00 98.62 197 TYR A N 1
ATOM 1506 C CA . TYR A 1 197 ? -19.193 1.872 2.187 1.00 98.62 197 TYR A CA 1
ATOM 1507 C C . TYR A 1 197 ? -19.265 0.345 2.123 1.00 98.62 197 TYR A C 1
ATOM 1509 O O . TYR A 1 197 ? -20.229 -0.228 2.615 1.00 98.62 197 TYR A O 1
ATOM 1517 N N . ALA A 1 198 ? -18.236 -0.321 1.594 1.00 98.56 198 ALA A N 1
ATOM 1518 C CA . ALA A 1 198 ? -18.210 -1.780 1.504 1.00 98.56 198 ALA A CA 1
ATOM 1519 C C . ALA A 1 198 ? -18.212 -2.455 2.887 1.00 98.56 198 ALA A C 1
ATOM 1521 O O . ALA A 1 198 ? -18.959 -3.409 3.115 1.00 98.56 198 ALA A O 1
ATOM 1522 N N . ALA A 1 199 ? -17.423 -1.931 3.830 1.00 98.38 199 ALA A N 1
ATOM 1523 C CA . ALA A 1 199 ? -17.379 -2.436 5.198 1.00 98.38 199 ALA A CA 1
ATOM 1524 C C . ALA A 1 199 ? -18.668 -2.139 5.985 1.00 98.38 199 ALA A C 1
ATOM 1526 O O . ALA A 1 199 ? -19.077 -2.952 6.809 1.00 98.38 199 ALA A O 1
ATOM 1527 N N . ALA A 1 200 ? -19.334 -1.004 5.738 1.00 98.19 200 ALA A N 1
ATOM 1528 C CA . ALA A 1 200 ? -20.568 -0.635 6.442 1.00 98.19 200 ALA A CA 1
ATOM 1529 C C . ALA A 1 200 ? -21.725 -1.629 6.221 1.00 98.19 200 ALA A C 1
ATOM 1531 O O . ALA A 1 200 ? -22.607 -1.731 7.073 1.00 98.19 200 ALA A O 1
ATOM 1532 N N . GLU A 1 201 ? -21.705 -2.383 5.119 1.00 98.19 201 GLU A N 1
ATOM 1533 C CA . GLU A 1 201 ? -22.695 -3.421 4.801 1.00 98.19 201 GLU A CA 1
ATOM 1534 C C . GLU A 1 201 ? -22.475 -4.737 5.576 1.00 98.19 201 GLU A C 1
ATOM 1536 O O . GLU A 1 201 ? -23.288 -5.660 5.481 1.00 98.19 201 GLU A O 1
ATOM 1541 N N . VAL A 1 202 ? -21.374 -4.873 6.325 1.00 98.69 202 VAL A N 1
ATOM 1542 C CA . VAL A 1 202 ? -21.066 -6.092 7.086 1.00 98.69 202 VAL A CA 1
ATOM 1543 C C . VAL A 1 202 ? -21.764 -6.080 8.441 1.00 98.69 202 VAL A C 1
ATOM 1545 O O . VAL A 1 202 ? -21.547 -5.207 9.289 1.00 98.69 202 VAL A O 1
ATOM 1548 N N . ALA A 1 203 ? -22.569 -7.115 8.687 1.00 98.31 203 ALA A N 1
ATOM 1549 C CA . ALA A 1 203 ? -23.184 -7.334 9.985 1.00 98.31 203 ALA A CA 1
ATOM 1550 C C . ALA A 1 203 ? -22.097 -7.546 11.051 1.00 98.31 203 ALA A C 1
ATOM 1552 O O . ALA A 1 203 ? -21.351 -8.517 11.020 1.00 98.31 203 ALA A O 1
ATOM 1553 N N . GLY A 1 204 ? -22.023 -6.625 12.012 1.00 98.25 204 GLY A N 1
ATOM 1554 C CA . GLY A 1 204 ? -21.032 -6.676 13.090 1.00 98.25 204 GLY A CA 1
ATOM 1555 C C . GLY A 1 204 ? -20.095 -5.476 13.121 1.00 98.25 204 GLY A C 1
ATOM 1556 O O . GLY A 1 204 ? -19.562 -5.165 14.187 1.00 98.25 204 GLY A O 1
ATOM 1557 N N . VAL A 1 205 ? -20.001 -4.718 12.023 1.00 98.69 205 VAL A N 1
ATOM 1558 C CA . VAL A 1 205 ? -19.368 -3.394 12.019 1.00 98.69 205 VAL A CA 1
ATOM 1559 C C . VAL A 1 205 ? -20.269 -2.418 12.773 1.00 98.69 205 VAL A C 1
ATOM 1561 O O . VAL A 1 205 ? -21.409 -2.165 12.391 1.00 98.69 205 VAL A O 1
ATOM 1564 N N . LYS A 1 206 ? -19.782 -1.885 13.896 1.00 98.44 206 LYS A N 1
ATOM 1565 C CA . LYS A 1 206 ? -20.550 -0.973 14.767 1.00 98.44 206 LYS A CA 1
ATOM 1566 C C . LYS A 1 206 ? -20.141 0.481 14.617 1.00 98.44 206 LYS A C 1
ATOM 1568 O O . LYS A 1 206 ? -20.915 1.378 14.941 1.00 98.44 206 LYS A O 1
ATOM 1573 N N . ARG A 1 207 ? -18.902 0.722 14.193 1.00 98.25 207 ARG A N 1
ATOM 1574 C CA . ARG A 1 207 ? -18.348 2.063 14.022 1.00 98.25 207 ARG A CA 1
ATOM 1575 C C . ARG A 1 207 ? -17.222 2.036 13.002 1.00 98.25 207 ARG A C 1
ATOM 1577 O O . ARG A 1 207 ? -16.444 1.091 12.957 1.00 98.25 207 ARG A O 1
ATOM 1584 N N . ILE A 1 208 ? -17.115 3.120 12.246 1.00 98.50 208 ILE A N 1
ATOM 1585 C CA . ILE A 1 208 ? -15.980 3.402 11.373 1.00 98.50 208 ILE A CA 1
ATOM 1586 C C . ILE A 1 208 ? -15.226 4.602 11.953 1.00 98.50 208 ILE A C 1
ATOM 1588 O O . ILE A 1 208 ? -15.839 5.558 12.438 1.00 98.50 208 ILE A O 1
ATOM 1592 N N . SER A 1 209 ? -13.900 4.536 11.956 1.00 97.94 209 SER A N 1
ATOM 1593 C CA . SER A 1 209 ? -13.013 5.629 12.369 1.00 97.94 209 SER A CA 1
ATOM 1594 C C . SER A 1 209 ? -11.761 5.641 11.495 1.00 97.94 209 SER A C 1
ATOM 1596 O O . SER A 1 209 ? -11.660 4.880 10.539 1.00 97.94 209 SER A O 1
ATOM 1598 N N . SER A 1 210 ? -10.802 6.499 11.819 1.00 96.94 210 SER A N 1
ATOM 1599 C CA . SER A 1 210 ? -9.448 6.453 11.275 1.00 96.94 210 SER A CA 1
ATOM 1600 C C . SER A 1 210 ? -8.418 6.784 12.353 1.00 96.94 210 SER A C 1
ATOM 1602 O O . SER A 1 210 ? -8.718 7.460 13.347 1.00 96.94 210 SER A O 1
ATOM 1604 N N . GLY A 1 211 ? -7.200 6.303 12.143 1.00 94.12 211 GLY A N 1
ATOM 1605 C CA . GLY A 1 211 ? -6.002 6.694 12.861 1.00 94.12 211 GLY A CA 1
ATOM 1606 C C . GLY A 1 211 ? -5.463 8.028 12.358 1.00 94.12 211 GLY A C 1
ATOM 1607 O O . GLY A 1 211 ? -5.459 8.327 11.163 1.00 94.12 211 GLY A O 1
ATOM 1608 N N . ASN A 1 212 ? -4.982 8.847 13.287 1.00 93.31 212 ASN A N 1
ATOM 1609 C CA . ASN A 1 212 ? -4.299 10.096 12.982 1.00 93.31 212 ASN A CA 1
ATOM 1610 C C . ASN A 1 212 ? -3.241 10.392 14.050 1.00 93.31 212 ASN A C 1
ATOM 1612 O O . ASN A 1 212 ? -3.251 9.819 15.137 1.00 93.31 212 ASN A O 1
ATOM 1616 N N . TYR A 1 213 ? -2.356 11.334 13.737 1.00 89.94 213 TYR A N 1
ATOM 1617 C CA . TYR A 1 213 ? -1.291 11.790 14.630 1.00 89.94 213 TYR A CA 1
ATOM 1618 C C . TYR A 1 213 ? -1.501 13.251 15.038 1.00 89.94 213 TYR A C 1
ATOM 1620 O O . TYR A 1 213 ? -0.560 14.043 15.033 1.00 89.94 213 TYR A O 1
ATOM 1628 N N . GLU A 1 214 ? -2.756 13.635 15.293 1.00 84.88 214 GLU A N 1
ATOM 1629 C CA . GLU A 1 214 ? -3.161 14.984 15.719 1.00 84.88 214 GLU A CA 1
ATOM 1630 C C . GLU A 1 214 ? -2.724 16.102 14.751 1.00 84.88 214 GLU A C 1
ATOM 1632 O O . GLU A 1 214 ? -2.494 17.241 15.154 1.00 84.88 214 GLU A O 1
ATOM 1637 N N . GLY A 1 215 ? -2.544 15.774 13.467 1.00 84.19 215 GLY A N 1
ATOM 1638 C CA . GLY A 1 215 ? -2.031 16.709 12.459 1.00 84.19 215 GLY A CA 1
ATOM 1639 C C . GLY A 1 215 ? -0.550 17.080 12.620 1.00 84.19 215 GLY A C 1
ATOM 1640 O O . GLY A 1 215 ? -0.087 18.003 11.961 1.00 84.19 215 GLY A O 1
ATOM 1641 N N . LYS A 1 216 ? 0.205 16.380 13.479 1.00 81.62 216 LYS A N 1
ATOM 1642 C CA . LYS A 1 216 ? 1.613 16.698 13.784 1.00 81.62 216 LYS A CA 1
ATOM 1643 C C . LYS A 1 216 ? 2.627 16.043 12.843 1.00 81.62 216 LYS A C 1
ATOM 1645 O O . LYS A 1 216 ? 3.776 16.471 12.820 1.00 81.62 216 LYS A O 1
ATOM 1650 N N . LEU A 1 217 ? 2.230 14.999 12.109 1.00 80.62 217 LEU A N 1
ATOM 1651 C CA . LEU A 1 217 ? 3.132 14.220 11.245 1.00 80.62 217 LEU A CA 1
ATOM 1652 C C . LEU A 1 217 ? 2.781 14.312 9.754 1.00 80.62 217 LEU A C 1
ATOM 1654 O O . LEU A 1 217 ? 3.659 14.542 8.927 1.00 80.62 217 LEU A O 1
ATOM 1658 N N . GLY A 1 218 ? 1.510 14.112 9.398 1.00 82.56 218 GLY A N 1
ATOM 1659 C CA . GLY A 1 218 ? 1.068 14.067 8.002 1.00 82.56 218 GLY A CA 1
ATOM 1660 C C . GLY A 1 218 ? 0.860 15.453 7.387 1.00 82.56 218 GLY A C 1
ATOM 1661 O O . GLY A 1 218 ? 0.400 16.372 8.058 1.00 82.56 218 GLY A O 1
ATOM 1662 N N . LYS A 1 219 ? 1.142 15.583 6.084 1.00 85.81 219 LYS A N 1
ATOM 1663 C CA . LYS A 1 219 ? 0.821 16.789 5.290 1.00 85.81 219 LYS A CA 1
ATOM 1664 C C . LYS A 1 219 ? -0.662 16.872 4.901 1.00 85.81 219 LYS A C 1
ATOM 1666 O O . LYS A 1 219 ? -1.154 17.956 4.610 1.00 85.81 219 LYS A O 1
ATOM 1671 N N . PHE A 1 220 ? -1.351 15.732 4.879 1.00 88.12 220 PHE A N 1
ATOM 1672 C CA . PHE A 1 220 ? -2.742 15.606 4.449 1.00 88.12 220 PHE A CA 1
ATOM 1673 C C . PHE A 1 220 ? -3.632 15.248 5.637 1.00 88.12 220 PHE A C 1
ATOM 1675 O O . PHE A 1 220 ? -3.249 14.444 6.488 1.00 88.12 220 PHE A O 1
ATOM 1682 N N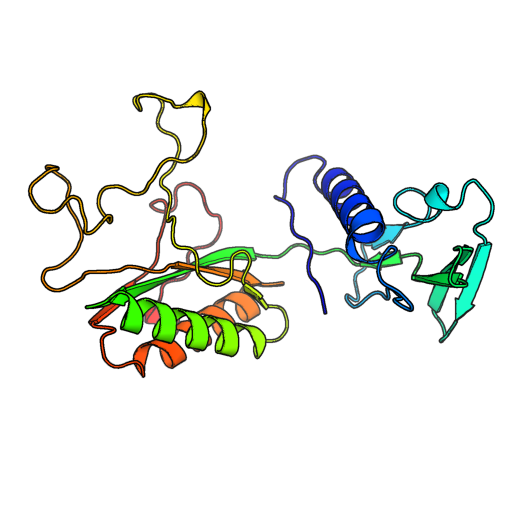 . ASN A 1 221 ? -4.829 15.830 5.675 1.00 91.94 221 ASN A N 1
ATOM 1683 C CA . ASN A 1 221 ? -5.863 15.505 6.649 1.00 91.94 221 ASN A CA 1
ATOM 1684 C C . ASN A 1 221 ? -7.178 15.257 5.904 1.00 91.94 221 ASN A C 1
ATOM 1686 O O . ASN A 1 221 ? -7.760 16.188 5.350 1.00 91.94 221 ASN A O 1
ATOM 1690 N N . ILE A 1 222 ? -7.613 13.998 5.863 1.00 94.62 222 ILE A N 1
ATOM 1691 C CA . ILE A 1 222 ? -8.843 13.576 5.191 1.00 94.62 222 ILE A CA 1
ATOM 1692 C C . ILE A 1 222 ? -9.885 13.291 6.269 1.00 94.62 222 ILE A C 1
ATOM 1694 O O . ILE A 1 222 ? -9.790 12.303 6.998 1.00 94.62 222 ILE A O 1
ATOM 1698 N N . LEU A 1 223 ? -10.883 14.166 6.385 1.00 96.00 223 LEU A N 1
ATOM 1699 C CA . LEU A 1 223 ? -11.974 13.976 7.334 1.00 96.00 223 LEU A CA 1
ATOM 1700 C C . LEU A 1 223 ? -12.990 13.000 6.736 1.00 96.00 223 LEU A C 1
ATOM 1702 O O . LEU A 1 223 ? -13.573 13.282 5.694 1.00 96.00 223 LEU A O 1
ATOM 1706 N N . LEU A 1 224 ? -13.254 11.881 7.417 1.00 97.12 224 LEU A N 1
ATOM 1707 C CA . LEU A 1 224 ? -14.164 10.840 6.908 1.00 97.12 224 LEU A CA 1
ATOM 1708 C C . LEU A 1 224 ? -15.571 11.367 6.588 1.00 97.12 224 LEU A C 1
ATOM 1710 O O . LEU A 1 224 ? -16.204 10.907 5.646 1.00 97.12 224 LEU A O 1
ATOM 1714 N N . LYS A 1 225 ? -16.047 12.367 7.339 1.00 96.38 225 LYS A N 1
ATOM 1715 C CA . LYS A 1 225 ? -17.341 13.027 7.099 1.00 96.38 225 LYS A CA 1
ATOM 1716 C C . LYS A 1 225 ? -17.429 13.730 5.737 1.00 96.38 225 LYS A C 1
ATOM 1718 O O . LYS A 1 225 ? -18.526 13.864 5.216 1.00 96.38 225 LYS A O 1
ATOM 1723 N N . ASP A 1 226 ? -16.298 14.164 5.180 1.00 96.12 226 ASP A N 1
ATOM 1724 C CA . ASP A 1 226 ? -16.243 14.851 3.885 1.00 96.12 226 ASP A CA 1
ATOM 1725 C C . ASP A 1 226 ? -16.240 13.837 2.723 1.00 96.12 226 ASP A C 1
ATOM 1727 O O . ASP A 1 226 ? -16.290 14.227 1.559 1.00 96.12 226 ASP A O 1
ATOM 1731 N N . LEU A 1 227 ? -16.164 12.535 3.034 1.00 95.62 227 LEU A N 1
ATOM 1732 C CA . LEU A 1 227 ? -16.216 11.436 2.069 1.00 95.62 227 LEU A CA 1
ATOM 1733 C C . LEU A 1 227 ? -17.619 10.830 1.922 1.00 95.62 227 LEU A C 1
ATOM 1735 O O . LEU A 1 227 ? -17.808 9.988 1.044 1.00 95.62 227 LEU A O 1
ATOM 1739 N N . LEU A 1 228 ? -18.585 11.226 2.756 1.00 89.88 228 LEU A N 1
ATOM 1740 C CA . LEU A 1 228 ? -19.968 10.733 2.727 1.00 89.88 228 LEU A CA 1
ATOM 1741 C C . LEU A 1 228 ? -20.743 11.341 1.550 1.00 89.88 228 LEU A C 1
ATOM 1743 O O . LEU A 1 228 ? -20.789 12.583 1.445 1.00 89.88 228 LEU A O 1
#

pLDDT: mean 96.16, std 3.7, range [77.94, 98.81]

Secondary structure (DSSP, 8-state):
--------STTHHHHHHHHHHHHIIIIITTSTT-EE------S-EEESTTTTGGGGTT--EEEEETTEEEEEEEETTEEEEEESEEE----EEEEEEEEEESSHHHHHHHHHHHHHHHHTSTTEEEEEEEE---EE---TTSS-GGG-SEE-GGG-GGGTTT-TT--PPTT--B--EEEEEESSHHHHHHHHHHHHHHHHTSTTEEEEE----TTSS-S----GGGG-

Sequence (228 aa):
IIQIWVNDIKGSRDILASEMGWRIRQGILVVPTTSVFNALDSKQNIDMIEPVGYCADGYHHEETMYDRETIVLPLMMGDFIIERYLGISGGVMGGNVWFFCDSIDSALEAGDRAVEAVDTVEGAVTTFDICSAGSKPVYLQQEHPEVGPSTNHPYCPTLQGKIPDYMVPEGIKSIPEIVINGVNENALKNAMKAAMYAAAEVAGVKRISSGNYEGKLGKFNILLKDLL

Foldseek 3Di:
DDDDDDDPDVCRVVVSLQVVLCCCQPPAVPDAPGEEEAPDDAPDWDFCCVSHVCVLVPPWDWDQDPNFIWIWRQDPRGIYIYGRTHHDDDWFWFDKKKFFFLDVVLLVQLLQQLQVLLVPQPQKHWDPSWDQFDWDAQDPPDPCSVVTTHGPVLCQQVCVVPDPSNDRDPSGDGMIMTIMIGRYPVSSLSSLLSSVVRSVPGDGGPDMDTDDDPPPPDPDDDDVVVSD